Protein AF-0000000084552880 (afdb_homodimer)

Foldseek 3Di:
DDPVVVVVVVVVVVVVVVVLVVLVVVLVVLVVLLVVLVVVLVVDDDPVVNVVSVVVNVVSVVVSVVSVVVCVVVVSQDPCCPVVVVVVVVVVVVVVVVVVD/DDPVVVVVVVVVVVVVVVVLVVLVVVLVVLVVLLVVLVVVLVVDDDPVVNVVSVVVNVVSVVVSVVSVVVCVVVVSQDPCCPVVVVVVVVVVVVVVVVVVD

Sequence (202 aa):
MGLFDMLDTDDRTMNLMDDKDIALSSLTASKADISLLSKAIGEATNPQLRQMLTSQLNSCINDHFKLSDIVISKGWYPAYATPQEQLRNDLTKAEKVIKEEMGLFDMLDTDDRTMNLMDDKDIALSSLTASKADISLLSKAIGEATNPQLRQMLTSQLNSCINDHFKLSDIVISKGWYPAYATPQEQLRNDLTKAEKVIKEE

Solvent-accessible surface area (backbone atoms only — not comparable to full-atom values): 10799 Å² total; per-residue (Å²): 137,49,72,62,54,52,52,54,50,47,54,51,48,50,52,49,48,48,52,43,51,48,52,54,51,49,51,53,51,39,42,52,48,38,46,5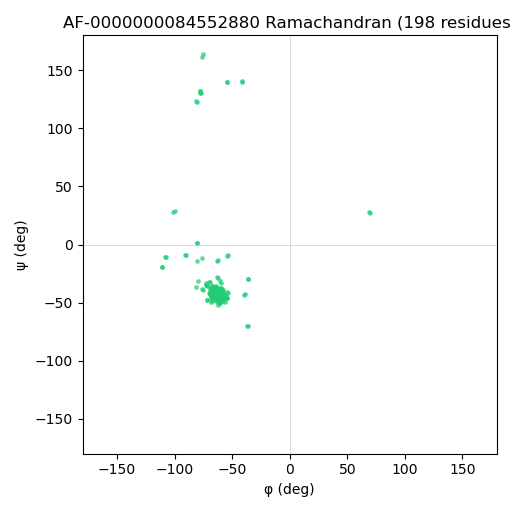1,38,44,54,51,44,68,57,50,85,48,69,68,58,36,49,52,42,49,52,52,35,53,52,44,51,52,50,42,51,54,50,50,50,51,42,58,76,68,58,64,57,59,76,92,40,36,69,68,46,40,44,47,48,39,49,49,42,50,49,42,55,58,63,73,98,139,50,73,61,55,53,52,54,51,45,53,50,49,51,50,48,50,48,50,43,50,50,51,53,50,48,50,53,50,39,43,50,48,37,47,50,39,44,56,51,43,66,56,48,82,49,69,68,58,36,50,52,41,50,50,52,34,53,50,45,51,52,50,42,52,54,50,50,50,51,42,58,76,67,58,64,58,58,77,92,39,36,69,68,46,39,46,47,46,37,51,48,44,50,49,42,58,59,64,73,100

Structure (mmCIF, N/CA/C/O backbone):
data_AF-0000000084552880-model_v1
#
loop_
_entity.id
_entity.type
_entity.pdbx_description
1 polymer 'Coat F domain protein'
#
loop_
_atom_site.group_PDB
_atom_site.id
_atom_site.type_symbol
_atom_site.label_atom_id
_atom_site.label_alt_id
_atom_site.label_comp_id
_atom_site.label_asym_id
_atom_site.label_entity_id
_atom_site.label_seq_id
_atom_site.pdbx_PDB_ins_code
_atom_site.Cartn_x
_atom_site.Cartn_y
_atom_site.Cartn_z
_atom_site.occupancy
_atom_site.B_iso_or_equiv
_atom_site.auth_seq_id
_atom_site.auth_comp_id
_atom_site.auth_asym_id
_atom_site.auth_atom_id
_atom_site.pdbx_PDB_model_num
ATOM 1 N N . MET A 1 1 ? -6.414 47.75 23.844 1 53.88 1 MET A N 1
ATOM 2 C CA . MET A 1 1 ? -6.062 46.469 23.234 1 53.88 1 MET A CA 1
ATOM 3 C C . MET A 1 1 ? -7.105 46.062 22.188 1 53.88 1 MET A C 1
ATOM 5 O O . MET A 1 1 ? -8.188 45.594 22.547 1 53.88 1 MET A O 1
ATOM 9 N N . GLY A 1 2 ? -7.289 46.844 21.125 1 61.25 2 GLY A N 1
ATOM 10 C CA . GLY A 1 2 ? -8.367 47.375 20.312 1 61.25 2 GLY A CA 1
ATOM 11 C C . GLY A 1 2 ? -8.953 46.344 19.359 1 61.25 2 GLY A C 1
ATOM 12 O O . GLY A 1 2 ? -8.453 45.219 19.266 1 61.25 2 GLY A O 1
ATOM 13 N N . LEU A 1 3 ? -10.031 46.625 18.953 1 71.62 3 LEU A N 1
ATOM 14 C CA . LEU A 1 3 ? -10.828 45.969 17.922 1 71.62 3 LEU A CA 1
ATOM 15 C C . LEU A 1 3 ? -9.938 45.438 16.781 1 71.62 3 LEU A C 1
ATOM 17 O O . LEU A 1 3 ? -10.172 44.344 16.266 1 71.62 3 LEU A O 1
ATOM 21 N N . PHE A 1 4 ? -8.883 46.094 16.578 1 71.75 4 PHE A N 1
ATOM 22 C CA . PHE A 1 4 ? -7.965 45.719 15.508 1 71.75 4 PHE A CA 1
ATOM 23 C C . PHE A 1 4 ? -7.172 44.469 15.906 1 71.75 4 PHE A C 1
ATOM 25 O O . PHE A 1 4 ? -6.859 43.625 15.062 1 71.75 4 PHE A O 1
ATOM 32 N N . ASP A 1 5 ? -6.797 44.438 17.203 1 67.81 5 ASP A N 1
ATOM 33 C CA . ASP A 1 5 ? -6.09 43.281 17.719 1 67.81 5 ASP A CA 1
ATOM 34 C C . ASP A 1 5 ? -6.961 42.031 17.625 1 67.81 5 ASP A C 1
ATOM 36 O O . ASP A 1 5 ? -6.477 40.938 17.281 1 67.81 5 ASP A O 1
ATOM 40 N N . MET A 1 6 ? -8.242 42.281 17.891 1 67.44 6 MET A N 1
ATOM 41 C CA . MET A 1 6 ? -9.18 41.156 17.828 1 67.44 6 MET A CA 1
ATOM 42 C C . MET A 1 6 ? -9.359 40.688 16.406 1 67.44 6 MET A C 1
ATOM 44 O O . MET A 1 6 ? -9.445 39.469 16.156 1 67.44 6 MET A O 1
ATOM 48 N N . LEU A 1 7 ? -9.461 41.656 15.414 1 67.94 7 LEU A N 1
ATOM 49 C CA . LEU A 1 7 ? -9.648 41.281 14.016 1 67.94 7 LEU A CA 1
ATOM 50 C C . LEU A 1 7 ? -8.406 40.594 13.461 1 67.94 7 LEU A C 1
ATOM 52 O O . LEU A 1 7 ? -8.523 39.625 12.695 1 67.94 7 LEU A O 1
ATOM 56 N N . ASP A 1 8 ? -7.184 41.062 13.805 1 68.88 8 ASP A N 1
ATOM 57 C CA . ASP A 1 8 ? -5.934 40.469 13.359 1 68.88 8 ASP A CA 1
ATOM 58 C C . ASP A 1 8 ? -5.758 39.062 13.953 1 68.88 8 ASP A C 1
ATOM 60 O O . ASP A 1 8 ? -5.336 38.125 13.266 1 68.88 8 ASP A O 1
ATOM 64 N N . THR A 1 9 ? -6.18 39 15.25 1 69.88 9 THR A N 1
ATOM 65 C CA . THR A 1 9 ? -6.07 37.688 15.914 1 69.88 9 THR A CA 1
ATOM 66 C C . THR A 1 9 ? -7.074 36.688 15.328 1 69.88 9 THR A C 1
ATOM 68 O O . THR A 1 9 ? -6.754 35.531 15.133 1 69.88 9 THR A O 1
ATOM 71 N N . ASP A 1 10 ? -8.211 37.25 14.922 1 69.38 10 ASP A N 1
ATOM 72 C CA . ASP A 1 10 ? -9.25 36.406 14.359 1 69.38 10 ASP A CA 1
ATOM 73 C C . ASP A 1 10 ? -8.867 35.906 12.969 1 69.38 10 ASP A C 1
ATOM 75 O O . ASP A 1 10 ? -9.039 34.719 12.648 1 69.38 10 ASP A O 1
ATOM 79 N N . ASP A 1 11 ? -8.398 36.875 12.148 1 70.62 11 ASP A N 1
ATOM 80 C CA . ASP A 1 11 ? -7.969 36.469 10.812 1 70.62 11 ASP A CA 1
ATOM 81 C C . ASP A 1 11 ? -6.844 35.438 10.875 1 70.62 11 ASP A C 1
ATOM 83 O O . ASP A 1 11 ? -6.832 34.469 10.109 1 70.62 11 ASP A O 1
ATOM 87 N N . ARG A 1 12 ? -5.863 35.656 11.797 1 71.62 12 ARG A N 1
ATOM 88 C CA . ARG A 1 12 ? -4.758 34.719 11.953 1 71.62 12 ARG A CA 1
ATOM 89 C C . ARG A 1 12 ? -5.258 33.344 12.438 1 71.62 12 ARG A C 1
ATOM 91 O O . ARG A 1 12 ? -4.777 32.312 11.984 1 71.62 12 ARG A O 1
ATOM 98 N N . THR A 1 13 ? -6.172 33.438 13.281 1 73.5 13 THR A N 1
ATOM 99 C CA . THR A 1 13 ? -6.719 32.219 13.812 1 73.5 13 THR A CA 1
ATOM 100 C C . THR A 1 13 ? -7.484 31.453 12.734 1 73.5 13 THR A C 1
ATOM 102 O O . THR A 1 13 ? -7.379 30.219 12.633 1 73.5 13 THR A O 1
ATOM 105 N N . MET A 1 14 ? -8.203 32.156 11.898 1 72.94 14 MET A N 1
ATOM 106 C CA . MET A 1 14 ? -8.961 31.531 10.828 1 72.94 14 MET A CA 1
ATOM 107 C C . MET A 1 14 ? -8.031 30.938 9.781 1 72.94 14 MET A C 1
ATOM 109 O O . MET A 1 14 ? -8.281 29.859 9.25 1 72.94 14 MET A O 1
ATOM 113 N N . ASN A 1 15 ? -6.973 31.688 9.461 1 79.12 15 ASN A N 1
ATOM 114 C CA . ASN A 1 15 ? -5.996 31.188 8.5 1 79.12 15 ASN A CA 1
ATOM 115 C C . ASN A 1 15 ? -5.285 29.953 9.016 1 79.12 15 ASN A C 1
ATOM 117 O O . ASN A 1 15 ? -5.059 29 8.266 1 79.12 15 ASN A O 1
ATOM 121 N N . LEU A 1 16 ? -5.012 30.016 10.344 1 80.12 16 LEU A N 1
ATOM 122 C CA . LEU A 1 16 ? -4.352 28.875 10.961 1 80.12 16 LEU A CA 1
ATOM 123 C C . LEU A 1 16 ? -5.27 27.656 10.969 1 80.12 16 LEU A C 1
ATOM 125 O O . LEU A 1 16 ? -4.82 26.531 10.742 1 80.12 16 LEU A O 1
ATOM 129 N N . MET A 1 17 ? -6.543 27.969 11.164 1 81.06 17 MET A N 1
ATOM 130 C CA . MET A 1 17 ? -7.523 26.875 11.172 1 81.06 17 MET A CA 1
ATOM 131 C C . MET A 1 17 ? -7.68 26.281 9.781 1 81.06 17 MET A C 1
ATOM 133 O O . MET A 1 17 ? -7.809 25.062 9.633 1 81.06 17 MET A O 1
ATOM 137 N N . ASP A 1 18 ? -7.605 27.125 8.883 1 89.31 18 ASP A N 1
ATOM 138 C CA . ASP A 1 18 ? -7.695 26.656 7.504 1 89.31 18 ASP A CA 1
ATOM 139 C C . ASP A 1 18 ? -6.469 25.828 7.121 1 89.31 18 ASP A C 1
ATOM 141 O O . ASP A 1 18 ? -6.594 24.781 6.492 1 89.31 18 ASP A O 1
ATOM 145 N N . ASP A 1 19 ? -5.297 26.312 7.5 1 91.81 19 ASP A N 1
ATOM 146 C CA . ASP A 1 19 ? -4.062 25.594 7.211 1 91.81 19 ASP A CA 1
ATOM 147 C C . ASP A 1 19 ? -4.055 24.219 7.879 1 91.81 19 ASP A C 1
ATOM 149 O O . ASP A 1 19 ? -3.645 23.219 7.27 1 91.81 19 ASP A O 1
ATOM 153 N N . LYS A 1 20 ? -4.48 24.25 9.086 1 90.06 20 LYS A N 1
ATOM 154 C CA . LYS A 1 20 ? -4.582 23 9.844 1 90.06 20 LYS A CA 1
ATOM 155 C C . LYS A 1 20 ? -5.543 22.031 9.172 1 90.06 20 LYS A C 1
ATOM 157 O O . LYS A 1 20 ? -5.219 20.859 8.984 1 90.06 20 LYS A O 1
ATOM 162 N N . ASP A 1 21 ? -6.699 22.516 8.844 1 92.19 21 ASP A N 1
ATOM 163 C CA . ASP A 1 21 ? -7.695 21.672 8.203 1 92.19 21 ASP A CA 1
ATOM 164 C C . ASP A 1 21 ? -7.172 21.125 6.875 1 92.19 21 ASP A C 1
ATOM 166 O O . ASP A 1 21 ? -7.391 19.953 6.555 1 92.19 21 ASP A O 1
ATOM 170 N N . ILE A 1 22 ? -6.535 21.906 6.113 1 94.81 22 ILE A N 1
ATOM 171 C CA . ILE A 1 22 ? -5.988 21.5 4.824 1 94.81 22 ILE A CA 1
ATOM 172 C C . ILE A 1 22 ? -4.91 20.438 5.039 1 94.81 22 ILE A C 1
ATOM 174 O O . ILE A 1 22 ? -4.887 19.422 4.336 1 94.81 22 ILE A O 1
ATOM 178 N N . ALA A 1 23 ? -4.035 20.656 5.984 1 94.12 23 ALA A N 1
ATOM 179 C CA . ALA A 1 23 ? -2.963 19.703 6.27 1 94.12 23 ALA A CA 1
ATOM 180 C C . ALA A 1 23 ? -3.531 18.359 6.68 1 94.12 23 ALA A C 1
ATOM 182 O O . ALA A 1 23 ? -3.119 17.312 6.156 1 94.12 23 ALA A O 1
ATOM 183 N N . LEU A 1 24 ? -4.516 18.422 7.555 1 91.56 24 LEU A N 1
ATOM 184 C CA . LEU A 1 24 ? -5.109 17.188 8.047 1 91.56 24 LEU A CA 1
ATOM 185 C C . LEU A 1 24 ? -5.883 16.484 6.938 1 91.56 24 LEU A C 1
ATOM 187 O O . LEU A 1 24 ? -5.852 15.25 6.844 1 91.56 24 LEU A O 1
ATOM 191 N N . SER A 1 25 ? -6.57 17.234 6.125 1 94.44 25 SER A N 1
ATOM 192 C CA . SER A 1 25 ? -7.262 16.641 4.98 1 94.44 25 SER A CA 1
ATOM 193 C C . SER A 1 25 ? -6.273 16.031 3.992 1 94.44 25 SER A C 1
ATOM 195 O O . SER A 1 25 ? -6.535 14.969 3.42 1 94.44 25 SER A O 1
ATOM 197 N N . SER A 1 26 ? -5.176 16.703 3.793 1 95.94 26 SER A N 1
ATOM 198 C CA . SER A 1 26 ? -4.133 16.203 2.904 1 95.94 26 SER A CA 1
ATOM 199 C C . SER A 1 26 ? -3.533 14.898 3.43 1 95.94 26 SER A C 1
ATOM 201 O O . SER A 1 26 ? -3.236 13.992 2.652 1 95.94 26 SER A O 1
ATOM 203 N N . LEU A 1 27 ? -3.373 14.758 4.723 1 93.56 27 LEU A N 1
ATOM 204 C CA . LEU A 1 27 ? -2.895 13.523 5.332 1 93.56 27 LEU A CA 1
ATOM 205 C C . LEU A 1 27 ? -3.857 12.375 5.051 1 93.56 27 LEU A C 1
ATOM 207 O O . LEU A 1 27 ? -3.432 11.273 4.68 1 93.56 27 LEU A O 1
ATOM 211 N N . THR A 1 28 ? -5.125 12.703 5.234 1 93.12 28 THR A N 1
ATOM 212 C CA . THR A 1 28 ? -6.145 11.703 4.961 1 93.12 28 THR A CA 1
ATOM 213 C C . THR A 1 28 ? -6.113 11.281 3.496 1 93.12 28 THR A C 1
ATOM 215 O O . THR A 1 28 ? -6.164 10.086 3.188 1 93.12 28 THR A O 1
ATOM 218 N N . ALA A 1 29 ? -6.035 12.258 2.625 1 95.56 29 ALA A N 1
ATOM 219 C CA . ALA A 1 29 ? -5.969 11.977 1.192 1 95.56 29 ALA A CA 1
ATOM 220 C C . ALA A 1 29 ? -4.734 11.148 0.852 1 95.56 29 ALA A C 1
ATOM 222 O O . ALA A 1 29 ? -4.805 10.211 0.049 1 95.56 29 ALA A O 1
ATOM 223 N N . SER A 1 30 ? -3.568 11.484 1.388 1 96.56 30 SER A N 1
ATOM 224 C CA . SER A 1 30 ? -2.338 10.75 1.104 1 96.56 30 SER A CA 1
ATOM 225 C C . SER A 1 30 ? -2.436 9.305 1.574 1 96.56 30 SER A C 1
ATOM 227 O O . SER A 1 30 ? -1.949 8.391 0.902 1 96.56 30 SER A O 1
ATOM 229 N N . LYS A 1 31 ? -3.035 9.062 2.748 1 93.75 31 LYS A N 1
ATOM 230 C CA . LYS A 1 31 ? -3.27 7.695 3.205 1 93.75 31 LYS A CA 1
ATOM 231 C C . LYS A 1 31 ? -4.125 6.922 2.207 1 93.75 31 LYS A C 1
ATOM 233 O O . LYS A 1 31 ? -3.854 5.754 1.924 1 93.75 31 LYS A O 1
ATOM 238 N N . ALA A 1 32 ? -5.195 7.539 1.765 1 94.06 32 ALA A N 1
ATOM 239 C CA . ALA A 1 32 ? -6.059 6.902 0.772 1 94.06 32 ALA A CA 1
ATOM 240 C C . ALA A 1 32 ? -5.281 6.578 -0.501 1 94.06 32 ALA A C 1
ATOM 242 O O . ALA A 1 32 ? -5.441 5.5 -1.075 1 94.06 32 ALA A O 1
ATOM 243 N N . ASP A 1 33 ? -4.438 7.496 -0.955 1 97.12 33 ASP A N 1
ATOM 244 C CA . ASP A 1 33 ? -3.613 7.281 -2.143 1 97.12 33 ASP A CA 1
ATOM 245 C C . ASP A 1 33 ? -2.664 6.102 -1.95 1 97.12 33 ASP A C 1
ATOM 247 O O . ASP A 1 33 ? -2.502 5.277 -2.852 1 97.12 33 ASP A O 1
ATOM 251 N N . ILE A 1 34 ? -1.954 6.031 -0.827 1 97.06 34 ILE A N 1
ATOM 252 C CA . ILE A 1 34 ? -1.046 4.934 -0.513 1 97.06 34 ILE A CA 1
ATOM 253 C C . ILE A 1 34 ? -1.796 3.605 -0.59 1 97.06 34 ILE A C 1
ATOM 255 O O . ILE A 1 34 ? -1.32 2.652 -1.21 1 97.06 34 ILE A O 1
ATOM 259 N N . SER A 1 35 ? -2.99 3.59 0.021 1 95.25 35 SER A N 1
ATOM 260 C CA . SER A 1 35 ? -3.812 2.385 -0.006 1 95.25 35 SER A CA 1
ATOM 261 C C . SER A 1 35 ? -4.195 2.01 -1.434 1 95.25 35 SER A C 1
ATOM 263 O O . SER A 1 35 ? -4.07 0.849 -1.83 1 95.25 35 SER A O 1
ATOM 265 N N . LEU A 1 36 ? -4.637 2.959 -2.193 1 94.56 36 LEU A N 1
ATOM 266 C CA . LEU A 1 36 ? -5.086 2.719 -3.561 1 94.56 36 LEU A CA 1
ATOM 267 C C . LEU A 1 36 ? -3.932 2.23 -4.43 1 94.56 36 LEU A C 1
ATOM 269 O O . LEU A 1 36 ? -4.082 1.263 -5.18 1 94.56 36 LEU A O 1
ATOM 273 N N . LEU A 1 37 ? -2.801 2.904 -4.391 1 96.69 37 LEU A N 1
ATOM 274 C CA . LEU A 1 37 ? -1.639 2.521 -5.184 1 96.69 37 LEU A CA 1
ATOM 275 C C . LEU A 1 37 ? -1.163 1.12 -4.812 1 96.69 37 LEU A C 1
ATOM 277 O O . LEU A 1 37 ? -0.807 0.328 -5.688 1 96.69 37 LEU A O 1
ATOM 281 N N . SER A 1 38 ? -1.113 0.827 -3.457 1 96.75 38 SER A N 1
ATOM 282 C CA . SER A 1 38 ? -0.697 -0.498 -3.006 1 96.75 38 SER A CA 1
ATOM 283 C C . SER A 1 38 ? -1.604 -1.585 -3.576 1 96.75 38 SER A C 1
ATOM 285 O O . SER A 1 38 ? -1.126 -2.645 -3.988 1 96.75 38 SER A O 1
ATOM 287 N N . LYS A 1 39 ? -2.922 -1.359 -3.652 1 93.62 39 LYS A N 1
ATOM 288 C CA . LYS A 1 39 ? -3.861 -2.318 -4.227 1 93.62 39 LYS A CA 1
ATOM 289 C C . LYS A 1 39 ? -3.621 -2.492 -5.723 1 93.62 39 LYS A C 1
ATOM 291 O O . LYS A 1 39 ? -3.611 -3.615 -6.23 1 93.62 39 LYS A O 1
ATOM 296 N N . ALA A 1 40 ? -3.406 -1.401 -6.457 1 94.25 40 ALA A N 1
ATOM 297 C CA . ALA A 1 40 ? -3.17 -1.431 -7.898 1 94.25 40 ALA A CA 1
ATOM 298 C C . ALA A 1 40 ? -1.901 -2.209 -8.227 1 94.25 40 ALA A C 1
ATOM 300 O O . ALA A 1 40 ? -1.865 -2.963 -9.203 1 94.25 40 ALA A O 1
ATOM 301 N N . ILE A 1 41 ? -0.923 -2.051 -7.426 1 95.88 41 ILE A N 1
ATOM 302 C CA . ILE A 1 41 ? 0.358 -2.715 -7.641 1 95.88 41 ILE A CA 1
ATOM 303 C C . ILE A 1 41 ? 0.167 -4.23 -7.598 1 95.88 41 ILE A C 1
ATOM 305 O O . ILE A 1 41 ? 0.71 -4.953 -8.438 1 95.88 41 ILE A O 1
ATOM 309 N N . GLY A 1 42 ? -0.632 -4.762 -6.629 1 92.31 42 GLY A N 1
ATOM 310 C CA . GLY A 1 42 ? -0.871 -6.191 -6.488 1 92.31 42 GLY A CA 1
ATOM 311 C C . GLY A 1 42 ? -1.576 -6.797 -7.688 1 92.31 42 GLY A C 1
ATOM 312 O O . GLY A 1 42 ? -1.533 -8.016 -7.887 1 92.31 42 GLY A O 1
ATOM 313 N N . GLU A 1 43 ? -2.127 -5.934 -8.539 1 89.88 43 GLU A N 1
ATOM 314 C CA . GLU A 1 43 ? -2.896 -6.41 -9.688 1 89.88 43 GLU A CA 1
ATOM 315 C C . GLU A 1 43 ? -2.129 -6.203 -10.984 1 89.88 43 GLU A C 1
ATOM 317 O O . GLU A 1 43 ? -2.529 -6.711 -12.039 1 89.88 43 GLU A O 1
ATOM 322 N N . ALA A 1 44 ? -1.081 -5.5 -10.984 1 91.12 44 ALA A N 1
ATOM 323 C CA . ALA A 1 44 ? -0.339 -5.156 -12.195 1 91.12 44 ALA A CA 1
ATOM 324 C C . ALA A 1 44 ? 0.517 -6.328 -12.664 1 91.12 44 ALA A C 1
ATOM 326 O O . ALA A 1 44 ? 1.243 -6.934 -11.875 1 91.12 44 ALA A O 1
ATOM 327 N N . THR A 1 45 ? 0.43 -6.633 -13.969 1 87 45 THR A N 1
ATOM 328 C CA . THR A 1 45 ? 1.216 -7.723 -14.531 1 87 45 THR A CA 1
ATOM 329 C C . THR A 1 45 ? 2.295 -7.188 -15.469 1 87 45 THR A C 1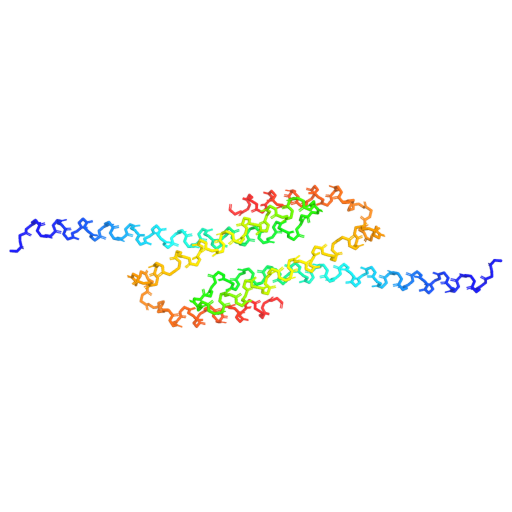
ATOM 331 O O . THR A 1 45 ? 3.268 -7.883 -15.766 1 87 45 THR A O 1
ATOM 334 N N . ASN A 1 46 ? 2.162 -6.02 -15.93 1 90.81 46 ASN A N 1
ATOM 335 C CA . ASN A 1 46 ? 3.129 -5.363 -16.797 1 90.81 46 ASN A CA 1
ATOM 336 C C . ASN A 1 46 ? 4.285 -4.762 -16.016 1 90.81 46 ASN A C 1
ATOM 338 O O . ASN A 1 46 ? 4.066 -3.969 -15.086 1 90.81 46 ASN A O 1
ATOM 342 N N . PRO A 1 47 ? 5.57 -5.168 -16.344 1 92.88 47 PRO A N 1
ATOM 343 C CA . PRO A 1 47 ? 6.719 -4.711 -15.555 1 92.88 47 PRO A CA 1
ATOM 344 C C . PRO A 1 47 ? 6.871 -3.193 -15.562 1 92.88 47 PRO A C 1
ATOM 346 O O . PRO A 1 47 ? 7.258 -2.605 -14.547 1 92.88 47 PRO A O 1
ATOM 349 N N . GLN A 1 48 ? 6.598 -2.586 -16.656 1 94.94 48 GLN A N 1
ATOM 350 C CA . GLN A 1 48 ? 6.703 -1.132 -16.719 1 94.94 48 GLN A CA 1
ATOM 351 C C . GLN A 1 48 ? 5.652 -0.465 -15.836 1 94.94 48 GLN A C 1
ATOM 353 O O . GLN A 1 48 ? 5.945 0.511 -15.141 1 94.94 48 GLN A O 1
ATOM 358 N N . LEU A 1 49 ? 4.422 -0.963 -15.898 1 94.25 49 LEU A N 1
ATOM 359 C CA . LEU A 1 49 ? 3.35 -0.466 -15.039 1 94.25 49 LEU A CA 1
ATOM 360 C C . LEU A 1 49 ? 3.67 -0.703 -13.57 1 94.25 49 LEU A C 1
ATOM 362 O O . LEU A 1 49 ? 3.484 0.189 -12.742 1 94.25 49 LEU A O 1
ATOM 366 N N . ARG A 1 50 ? 4.164 -1.918 -13.234 1 95.69 50 ARG A N 1
ATOM 367 C CA . ARG A 1 50 ? 4.586 -2.246 -11.875 1 95.69 50 ARG A CA 1
ATOM 368 C C . ARG A 1 50 ? 5.605 -1.236 -11.359 1 95.69 50 ARG A C 1
ATOM 370 O O . ARG A 1 50 ? 5.477 -0.735 -10.242 1 95.69 50 ARG A O 1
ATOM 377 N N . GLN A 1 51 ? 6.543 -0.933 -12.164 1 97.06 51 GLN A N 1
ATOM 378 C CA . GLN A 1 51 ? 7.598 -0.001 -11.781 1 97.06 51 GLN A CA 1
ATOM 379 C C . GLN A 1 51 ? 7.039 1.406 -11.586 1 97.06 51 GLN A C 1
ATOM 381 O O . GLN A 1 51 ? 7.402 2.096 -10.625 1 97.06 51 GLN A O 1
ATOM 386 N N . MET A 1 52 ? 6.223 1.831 -12.508 1 97.62 52 MET A N 1
ATOM 387 C CA . MET A 1 52 ? 5.629 3.164 -12.422 1 97.62 52 MET A CA 1
ATOM 388 C C . MET A 1 52 ? 4.793 3.305 -11.156 1 97.62 52 MET A C 1
ATOM 390 O O . MET A 1 52 ? 4.918 4.289 -10.43 1 97.62 52 MET A O 1
ATOM 394 N N . LEU A 1 53 ? 3.891 2.303 -10.914 1 97.25 53 LEU A N 1
ATOM 395 C CA . LEU A 1 53 ? 3.033 2.334 -9.734 1 97.25 53 LEU A CA 1
ATOM 396 C C . LEU A 1 53 ? 3.863 2.285 -8.461 1 97.25 53 LEU A C 1
ATOM 398 O O . LEU A 1 53 ? 3.566 2.992 -7.492 1 97.25 53 LEU A O 1
ATOM 402 N N . THR A 1 54 ? 4.914 1.455 -8.398 1 98.31 54 THR A N 1
ATOM 403 C CA . THR A 1 54 ? 5.789 1.362 -7.23 1 98.31 54 THR A CA 1
ATOM 404 C C . THR A 1 54 ? 6.496 2.689 -6.977 1 98.31 54 THR A C 1
ATOM 406 O O . THR A 1 54 ? 6.586 3.143 -5.832 1 98.31 54 THR A O 1
ATOM 409 N N . SER A 1 55 ? 6.973 3.318 -8.008 1 98.56 55 SER A N 1
ATOM 410 C CA . SER A 1 55 ? 7.617 4.621 -7.875 1 98.56 55 SER A CA 1
ATOM 411 C C . SER A 1 55 ? 6.648 5.664 -7.336 1 98.56 55 SER A C 1
ATOM 413 O O . SER A 1 55 ? 7.004 6.461 -6.465 1 98.56 55 SER A O 1
ATOM 415 N N . GLN A 1 56 ? 5.441 5.723 -7.926 1 98.38 56 GLN A N 1
ATOM 416 C CA . GLN A 1 56 ? 4.422 6.656 -7.457 1 98.38 56 GLN A CA 1
ATOM 417 C C . GLN A 1 56 ? 4.07 6.395 -5.996 1 98.38 56 GLN A C 1
ATOM 419 O O . GLN A 1 56 ? 3.896 7.336 -5.219 1 98.38 56 GLN A O 1
ATOM 424 N N . LEU A 1 57 ? 3.934 5.109 -5.602 1 98.5 57 LEU A N 1
ATOM 425 C CA . LEU A 1 57 ? 3.662 4.746 -4.215 1 98.5 57 LEU A CA 1
ATOM 426 C C . LEU A 1 57 ? 4.746 5.293 -3.287 1 98.5 57 LEU A C 1
ATOM 428 O O . LEU A 1 57 ? 4.441 5.934 -2.279 1 98.5 57 LEU A O 1
ATOM 432 N N . ASN A 1 58 ? 5.992 5.062 -3.65 1 98.62 58 ASN A N 1
ATOM 433 C CA . ASN A 1 58 ? 7.094 5.512 -2.805 1 98.62 58 ASN A CA 1
ATOM 434 C C . ASN A 1 58 ? 7.141 7.031 -2.709 1 98.62 58 ASN A C 1
ATOM 436 O O . ASN A 1 58 ? 7.457 7.582 -1.652 1 98.62 58 ASN A O 1
ATOM 440 N N . SER A 1 59 ? 6.82 7.734 -3.771 1 98.69 59 SER A N 1
ATOM 441 C CA . SER A 1 59 ? 6.723 9.188 -3.73 1 98.69 59 SER A CA 1
ATOM 442 C C . SER A 1 59 ? 5.617 9.641 -2.781 1 98.69 59 SER A C 1
ATOM 444 O O . SER A 1 59 ? 5.805 10.578 -2.004 1 98.69 59 SER A O 1
ATOM 446 N N . CYS A 1 60 ? 4.457 8.969 -2.887 1 98.5 60 CYS A N 1
ATOM 447 C CA . CYS A 1 60 ? 3.332 9.289 -2.014 1 98.5 60 CYS A CA 1
ATOM 448 C C . CYS A 1 60 ? 3.689 9.047 -0.552 1 98.5 60 CYS A C 1
ATOM 450 O O . CYS A 1 60 ? 3.352 9.852 0.318 1 98.5 60 CYS A O 1
ATOM 452 N N . ILE A 1 61 ? 4.391 7.977 -0.278 1 98.31 61 ILE A N 1
ATOM 453 C CA . ILE A 1 61 ? 4.816 7.652 1.08 1 98.31 61 ILE A CA 1
ATOM 454 C C . ILE A 1 61 ? 5.746 8.742 1.601 1 98.31 61 ILE A C 1
ATOM 456 O O . ILE A 1 61 ? 5.574 9.234 2.719 1 98.31 61 ILE A O 1
ATOM 460 N N . ASN A 1 62 ? 6.656 9.141 0.811 1 98.06 62 ASN A N 1
ATOM 461 C CA . ASN A 1 62 ? 7.586 10.195 1.203 1 98.06 62 ASN A CA 1
ATOM 462 C C . ASN A 1 62 ? 6.863 11.508 1.483 1 98.06 62 ASN A C 1
ATOM 464 O O . ASN A 1 62 ? 7.148 12.18 2.477 1 98.06 62 ASN A O 1
ATOM 468 N N . ASP A 1 63 ? 5.938 11.867 0.614 1 98.19 63 ASP A N 1
ATOM 469 C CA . ASP A 1 63 ? 5.152 13.086 0.805 1 98.19 63 ASP A CA 1
ATOM 470 C C . ASP A 1 63 ? 4.309 13 2.074 1 98.19 63 ASP A C 1
ATOM 472 O O . ASP A 1 63 ? 4.168 13.992 2.797 1 98.19 63 ASP A O 1
ATOM 476 N N . HIS A 1 64 ? 3.715 11.852 2.299 1 97.25 64 HIS A N 1
ATOM 477 C CA . HIS A 1 64 ? 2.947 11.633 3.518 1 97.25 64 HIS A CA 1
ATOM 478 C C . HIS A 1 64 ? 3.809 11.852 4.758 1 97.25 64 HIS A C 1
ATOM 480 O O . HIS A 1 64 ? 3.379 12.508 5.711 1 97.25 64 HIS A O 1
ATOM 486 N N . PHE A 1 65 ? 5.059 11.352 4.746 1 96.69 65 PHE A N 1
ATOM 487 C CA . PHE A 1 65 ? 5.965 11.508 5.875 1 96.69 65 PHE A CA 1
ATOM 488 C C . PHE A 1 65 ? 6.293 12.977 6.102 1 96.69 65 PHE A C 1
ATOM 490 O O . PHE A 1 65 ? 6.254 13.461 7.234 1 96.69 65 PHE A O 1
ATOM 497 N N . LYS A 1 66 ? 6.59 13.656 5.047 1 97.5 66 LYS A N 1
ATOM 498 C CA . LYS A 1 66 ? 6.887 15.078 5.16 1 97.5 66 LYS A CA 1
ATOM 499 C C . LYS A 1 66 ? 5.707 15.844 5.754 1 97.5 66 LYS A C 1
ATOM 501 O O . LYS A 1 66 ? 5.883 16.672 6.652 1 97.5 66 LYS A O 1
ATOM 506 N N . LEU A 1 67 ? 4.555 15.57 5.211 1 95.94 67 LEU A N 1
ATOM 507 C CA . LEU A 1 67 ? 3.336 16.219 5.688 1 95.94 67 LEU A CA 1
ATOM 508 C C . LEU A 1 67 ? 3.078 15.883 7.152 1 95.94 67 LEU A C 1
ATOM 510 O O . LEU A 1 67 ? 2.721 16.766 7.941 1 95.94 67 LEU A O 1
ATOM 514 N N . SER A 1 68 ? 3.248 14.656 7.523 1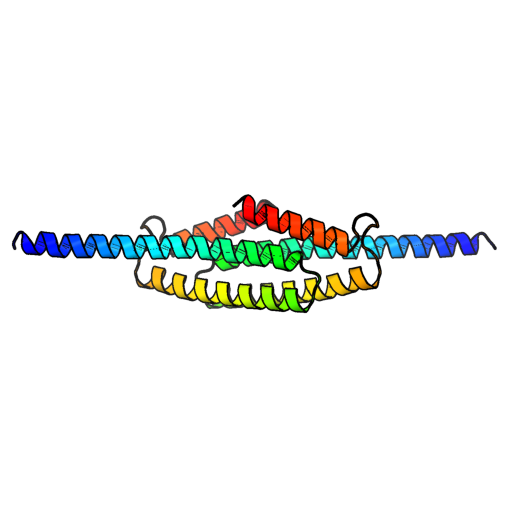 93.81 68 SER A N 1
ATOM 515 C CA . SER A 1 68 ? 3.076 14.211 8.906 1 93.81 68 SER A CA 1
ATOM 516 C C . SER A 1 68 ? 4.031 14.945 9.844 1 93.81 68 SER A C 1
ATOM 518 O O . SER A 1 68 ? 3.635 15.375 10.93 1 93.81 68 SER A O 1
ATOM 520 N N . ASP A 1 69 ? 5.223 15.125 9.406 1 94.25 69 ASP A N 1
ATOM 521 C CA . ASP A 1 69 ? 6.207 15.844 10.211 1 94.25 69 ASP A CA 1
ATOM 522 C C . ASP A 1 69 ? 5.789 17.297 10.43 1 94.25 69 ASP A C 1
ATOM 524 O O . ASP A 1 69 ? 5.945 17.828 11.523 1 94.25 69 ASP A O 1
ATOM 528 N N . ILE A 1 70 ? 5.273 17.891 9.406 1 94.12 70 ILE A N 1
ATOM 529 C CA . ILE A 1 70 ? 4.805 19.266 9.492 1 94.12 70 ILE A CA 1
ATOM 530 C C . ILE A 1 70 ? 3.66 19.359 10.5 1 94.12 70 ILE A C 1
ATOM 532 O O . ILE A 1 70 ? 3.666 20.234 11.375 1 94.12 70 ILE A O 1
ATOM 536 N N . VAL A 1 71 ? 2.631 18.469 10.367 1 92.69 71 VAL A N 1
ATOM 537 C CA . VAL A 1 71 ? 1.456 18.469 11.234 1 92.69 71 VAL A CA 1
ATOM 538 C C . VAL A 1 71 ? 1.88 18.25 12.68 1 92.69 71 VAL A C 1
ATOM 540 O O . VAL A 1 71 ? 1.377 18.906 13.594 1 92.69 71 VAL A O 1
ATOM 543 N N . ILE A 1 72 ? 2.834 17.375 12.945 1 89.38 72 ILE A N 1
ATOM 544 C CA . ILE A 1 72 ? 3.342 17.078 14.281 1 89.38 72 ILE A CA 1
ATOM 545 C C . ILE A 1 72 ? 4.094 18.297 14.82 1 89.38 72 ILE A C 1
ATOM 547 O O . ILE A 1 72 ? 3.852 18.734 15.953 1 89.38 72 ILE A O 1
ATOM 551 N N . SER A 1 73 ? 4.984 18.859 14.062 1 91.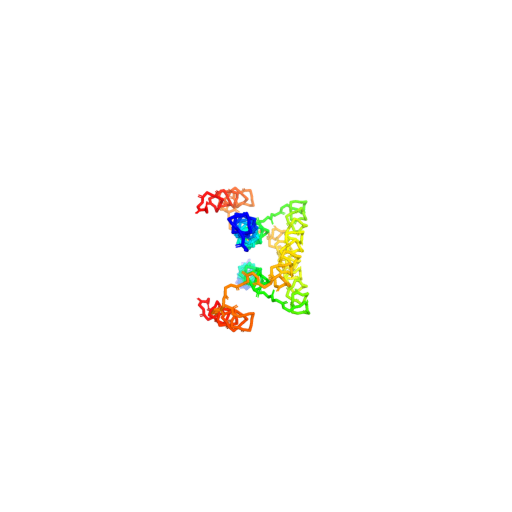62 73 SER A N 1
ATOM 552 C CA . SER A 1 73 ? 5.832 19.969 14.484 1 91.62 73 SER A CA 1
ATOM 553 C C . SER A 1 73 ? 4.996 21.203 14.828 1 91.62 73 SER A C 1
ATOM 555 O O . SER A 1 73 ? 5.348 21.969 15.727 1 91.62 73 SER A O 1
ATOM 557 N N . LYS A 1 74 ? 3.828 21.359 14.195 1 92.06 74 LYS A N 1
ATOM 558 C CA . LYS A 1 74 ? 2.953 22.5 14.391 1 92.06 74 LYS A CA 1
ATOM 559 C C . LYS A 1 74 ? 1.947 22.25 15.508 1 92.06 74 LYS A C 1
ATOM 561 O O . LYS A 1 74 ? 1.188 23.141 15.891 1 92.06 74 LYS A O 1
ATOM 566 N N . GLY A 1 75 ? 1.898 21.047 15.969 1 87.56 75 GLY A N 1
ATOM 567 C CA . GLY A 1 75 ? 0.957 20.688 17.016 1 87.56 75 GLY A CA 1
ATOM 568 C C . GLY A 1 75 ? -0.487 20.703 16.547 1 87.56 75 GLY A C 1
ATOM 569 O O . GLY A 1 75 ? -1.386 21.062 17.312 1 87.56 75 GLY A O 1
ATOM 570 N N . TRP A 1 76 ? -0.797 20.469 15.312 1 87.25 76 TRP A N 1
ATOM 571 C CA . TRP A 1 76 ? -2.121 20.562 14.703 1 87.25 76 TRP A CA 1
ATOM 572 C C . TRP A 1 76 ? -2.943 19.312 14.992 1 87.25 76 TRP A C 1
ATOM 574 O O . TRP A 1 76 ? -4.078 19.188 14.531 1 87.25 76 TRP A O 1
ATOM 584 N N . TYR A 1 77 ? -2.377 18.344 15.758 1 78.06 77 TYR A N 1
ATOM 585 C CA . TYR A 1 77 ? -3.17 17.156 16.094 1 78.06 77 TYR A CA 1
ATOM 586 C C . TYR A 1 77 ? -4.16 17.469 17.219 1 78.06 77 TYR A C 1
ATOM 588 O O . TYR A 1 77 ? -3.844 18.219 18.141 1 78.06 77 TYR A O 1
ATOM 596 N N . PRO A 1 78 ? -5.41 17.156 17.125 1 62.72 78 PRO A N 1
ATOM 597 C CA . PRO A 1 78 ? -6.344 17.422 18.219 1 62.72 78 PRO A CA 1
ATOM 598 C C . PRO A 1 78 ? -5.887 16.828 19.547 1 62.72 78 PRO A C 1
ATOM 600 O O . PRO A 1 78 ? -5.156 15.836 19.562 1 62.72 78 PRO A O 1
ATOM 603 N N . ALA A 1 79 ? -6.027 17.5 20.719 1 56.78 79 ALA A N 1
ATOM 604 C CA . ALA A 1 79 ? -5.652 17.203 22.094 1 56.78 79 ALA A CA 1
ATOM 605 C C . ALA A 1 79 ? -5.824 15.719 22.406 1 56.78 79 ALA A C 1
ATOM 607 O O . ALA A 1 79 ? -4.973 15.109 23.062 1 56.78 79 ALA A O 1
ATOM 608 N N . TYR A 1 80 ? -7.016 15.195 22.5 1 50.59 80 TYR A N 1
ATOM 609 C CA . TYR A 1 80 ? -7.25 13.797 22.828 1 50.59 80 TYR A CA 1
ATOM 610 C C . TYR A 1 80 ? -6.5 12.875 21.875 1 50.59 80 TYR A C 1
ATOM 612 O O . TYR A 1 80 ? -6.449 11.664 22.078 1 50.59 80 TYR A O 1
ATOM 620 N N . ALA A 1 81 ? -5.961 13.383 20.859 1 51.41 81 ALA A N 1
ATOM 621 C CA . ALA A 1 81 ? -5.211 12.672 19.844 1 51.41 81 ALA A CA 1
ATOM 622 C C . ALA A 1 81 ? -3.705 12.812 20.062 1 51.41 81 ALA A C 1
ATOM 624 O O . ALA A 1 81 ? -2.949 13.008 19.109 1 51.41 81 ALA A O 1
ATOM 625 N N . THR A 1 82 ? -3.26 12.977 21.219 1 47.38 82 THR A N 1
ATOM 626 C CA . THR A 1 82 ? -1.816 13.141 21.359 1 47.38 82 THR A CA 1
ATOM 627 C C . THR A 1 82 ? -1.077 12.164 20.438 1 47.38 82 THR A C 1
ATOM 629 O O . THR A 1 82 ? -1.617 11.117 20.078 1 47.38 82 THR A O 1
ATOM 632 N N . PRO A 1 83 ? 0.006 12.672 19.828 1 49.06 83 PRO A N 1
ATOM 633 C CA . PRO A 1 83 ? 0.809 11.719 19.047 1 49.06 83 PRO A CA 1
ATOM 634 C C . PRO A 1 83 ? 0.92 10.352 19.734 1 49.06 83 PRO A C 1
ATOM 636 O O . PRO A 1 83 ? 0.861 9.32 19.062 1 49.06 83 PRO A O 1
ATOM 639 N N . GLN A 1 84 ? 1.133 10.445 20.984 1 50.03 84 GLN A N 1
ATOM 640 C CA . GLN A 1 84 ? 1.226 9.219 21.766 1 50.03 84 GLN A CA 1
ATOM 641 C C . GLN A 1 84 ? -0.0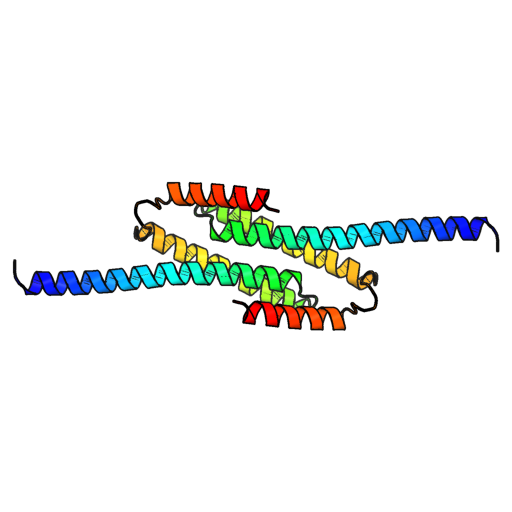84 8.438 21.719 1 50.03 84 GLN A C 1
ATOM 643 O O . GLN A 1 84 ? -0.078 7.215 21.578 1 50.03 84 GLN A O 1
ATOM 648 N N . GLU A 1 85 ? -1.184 9.102 21.891 1 52.47 85 GLU A N 1
ATOM 649 C CA . GLU A 1 85 ? -2.471 8.414 21.875 1 52.47 85 GLU A CA 1
ATOM 650 C C . GLU A 1 85 ? -2.852 7.996 20.453 1 52.47 85 GLU A C 1
ATOM 652 O O . GLU A 1 85 ? -3.436 6.93 20.25 1 52.47 85 GLU A O 1
ATOM 657 N N . GLN A 1 86 ? -2.549 8.711 19.5 1 50.75 86 GLN A N 1
ATOM 658 C CA . GLN A 1 86 ? -2.693 8.312 18.109 1 50.75 86 GLN A CA 1
ATOM 659 C C . GLN A 1 86 ? -1.819 7.105 17.781 1 50.75 86 GLN A C 1
ATOM 661 O O . GLN A 1 86 ? -2.248 6.195 17.078 1 50.75 86 GLN A O 1
ATOM 666 N N . LEU A 1 87 ? -0.642 7.254 18.234 1 51.28 87 LEU A N 1
ATOM 667 C CA . LEU A 1 87 ? 0.215 6.082 18.109 1 51.28 87 LEU A CA 1
ATOM 668 C C . LEU A 1 87 ? -0.421 4.871 18.781 1 51.28 87 LEU A C 1
ATOM 670 O O . LEU A 1 87 ? -0.399 3.766 18.234 1 51.28 87 LEU A O 1
ATOM 674 N N . ARG A 1 88 ? -0.95 5.105 19.938 1 52.22 88 ARG A N 1
ATOM 675 C CA . ARG A 1 88 ? -1.641 4.043 20.656 1 52.22 88 ARG A CA 1
ATOM 676 C C . ARG A 1 88 ? -2.887 3.588 19.906 1 52.22 88 ARG A C 1
ATOM 678 O O . ARG A 1 88 ? -3.145 2.389 19.781 1 52.22 88 ARG A O 1
ATOM 685 N N . ASN A 1 89 ? -3.605 4.465 19.438 1 52.84 89 ASN A N 1
ATOM 686 C CA . ASN A 1 89 ? -4.789 4.129 18.656 1 52.84 89 ASN A CA 1
ATOM 687 C C . ASN A 1 89 ? -4.414 3.434 17.344 1 52.84 89 ASN A C 1
ATOM 689 O O . ASN A 1 89 ? -5.102 2.508 16.906 1 52.84 89 ASN A O 1
ATOM 693 N N . ASP A 1 90 ? -3.475 3.906 16.734 1 50.75 90 ASP A N 1
ATOM 694 C CA . ASP A 1 90 ? -2.986 3.27 15.508 1 50.75 90 ASP A CA 1
ATOM 695 C C . ASP A 1 90 ? -2.443 1.872 15.797 1 50.75 90 ASP A C 1
ATOM 697 O O . ASP A 1 90 ? -2.666 0.941 15.023 1 50.75 90 ASP A O 1
ATOM 701 N N . LEU A 1 91 ? -1.655 1.837 16.828 1 51.47 91 LEU A N 1
ATOM 702 C CA . LEU A 1 91 ? -1.207 0.518 17.266 1 51.47 91 LEU A CA 1
ATOM 703 C C . LEU A 1 91 ? -2.395 -0.374 17.609 1 51.47 91 LEU A C 1
ATOM 705 O O . LEU A 1 91 ? -2.4 -1.562 17.281 1 51.47 91 LEU A O 1
ATOM 709 N N . THR A 1 92 ? -3.305 0.229 18.188 1 53.34 92 THR A N 1
ATOM 710 C CA . THR A 1 92 ? -4.523 -0.513 18.5 1 53.34 92 THR A CA 1
ATOM 711 C C . THR A 1 92 ? -5.285 -0.849 17.219 1 53.34 92 THR A C 1
ATOM 713 O O . THR A 1 92 ? -5.859 -1.935 17.094 1 53.34 92 THR A O 1
ATOM 716 N N . LYS A 1 93 ? -5.34 0.046 16.391 1 50.31 93 LYS A N 1
ATOM 717 C CA . LYS A 1 93 ? -5.98 -0.246 15.109 1 50.31 93 LYS A CA 1
ATOM 718 C C . LYS A 1 93 ? -5.152 -1.234 14.297 1 50.31 93 LYS A C 1
ATOM 720 O O . LYS A 1 93 ? -5.699 -2.131 13.648 1 50.31 93 LYS A O 1
ATOM 725 N N . ALA A 1 94 ? -3.895 -0.954 14.258 1 47.59 94 ALA A N 1
ATOM 726 C CA . ALA A 1 94 ? -3.014 -1.919 13.602 1 47.59 94 ALA A CA 1
ATOM 727 C C . ALA A 1 94 ? -3.182 -3.311 14.211 1 47.59 94 ALA A C 1
ATOM 729 O O . ALA A 1 94 ? -3.199 -4.309 13.484 1 47.59 94 ALA A O 1
ATOM 730 N N . GLU A 1 95 ? -3.297 -3.281 15.477 1 52.28 95 GLU A N 1
ATOM 731 C CA . GLU A 1 95 ? -3.598 -4.543 16.141 1 52.28 95 GLU A CA 1
ATOM 732 C C . GLU A 1 95 ? -4.949 -5.094 15.703 1 52.28 95 GLU A C 1
ATOM 734 O O . GLU A 1 95 ? -5.102 -6.301 15.516 1 52.28 95 GLU A O 1
ATOM 739 N N . LYS A 1 96 ? -5.809 -4.203 15.57 1 50.91 96 LYS A N 1
ATOM 740 C CA . LYS A 1 96 ? -7.117 -4.672 15.133 1 50.91 96 LYS A CA 1
ATOM 741 C C . LYS A 1 96 ? -7.074 -5.129 13.672 1 50.91 96 LYS A C 1
ATOM 743 O O . LYS A 1 96 ? -7.727 -6.109 13.305 1 50.91 96 LYS A O 1
ATOM 748 N N . VAL A 1 97 ? -6.402 -4.371 12.922 1 49.41 97 VAL A N 1
ATOM 749 C CA . VAL A 1 97 ? -6.289 -4.742 11.516 1 49.41 97 VAL A CA 1
ATOM 750 C C . VAL A 1 97 ? -5.605 -6.102 11.391 1 49.41 97 VAL A C 1
ATOM 752 O O . VAL A 1 97 ? -6 -6.93 10.57 1 49.41 97 VAL A O 1
ATOM 755 N N . ILE A 1 98 ? -4.746 -6.406 12.266 1 49.72 98 ILE A N 1
ATOM 756 C CA . ILE A 1 98 ? -4.098 -7.715 12.273 1 49.72 98 ILE A CA 1
ATOM 757 C C . ILE A 1 98 ? -5.082 -8.781 12.742 1 49.72 98 ILE A C 1
ATOM 759 O O . ILE A 1 98 ? -5.125 -9.883 12.195 1 49.72 98 ILE A O 1
ATOM 763 N N . LYS A 1 99 ? -5.91 -8.352 13.602 1 51.91 99 LYS A N 1
ATOM 764 C CA . LYS A 1 99 ? -6.824 -9.352 14.148 1 51.91 99 LYS A CA 1
ATOM 765 C C . LYS A 1 99 ? -8 -9.602 13.211 1 51.91 99 LYS A C 1
ATOM 767 O O . LYS A 1 99 ? -8.688 -10.617 13.32 1 51.91 99 LYS A O 1
ATOM 772 N N . GLU A 1 100 ? -8.445 -8.594 12.586 1 45.72 100 GLU A N 1
ATOM 773 C CA . GLU A 1 100 ? -9.641 -8.766 11.773 1 45.72 100 GLU A CA 1
ATOM 774 C C . GLU A 1 100 ? -9.328 -9.484 10.461 1 45.72 100 GLU A C 1
ATOM 776 O O . GLU A 1 100 ? -10.234 -9.93 9.758 1 45.72 100 GLU A O 1
ATOM 781 N N . GLU A 1 101 ? -8.117 -9.648 10.102 1 39.47 101 GLU A N 1
ATOM 782 C CA . GLU A 1 101 ? -7.844 -10.453 8.914 1 39.47 101 GLU A CA 1
ATOM 783 C C . GLU A 1 101 ? -7.609 -11.914 9.281 1 39.47 101 GLU A C 1
ATOM 785 O O . GLU A 1 101 ? -7.109 -12.219 10.367 1 39.47 101 GLU A O 1
ATOM 790 N N . MET B 1 1 ? 1.014 -49.344 -22.203 1 54.47 1 MET B N 1
ATOM 791 C CA . MET B 1 1 ? 1.162 -48 -21.719 1 54.47 1 MET B CA 1
ATOM 792 C C . MET B 1 1 ? 0.615 -47.844 -20.297 1 54.47 1 MET B C 1
ATOM 794 O O . MET B 1 1 ? -0.598 -47.781 -20.094 1 54.47 1 MET B O 1
ATOM 798 N N . GLY B 1 2 ? 1.188 -48.562 -19.344 1 61.66 2 GLY B N 1
ATOM 799 C CA . GLY B 1 2 ? 0.843 -49.344 -18.188 1 61.66 2 GLY B CA 1
ATOM 800 C C . GLY B 1 2 ? 0.449 -48.531 -16.984 1 61.66 2 GLY B C 1
ATOM 801 O O . GLY B 1 2 ? 0.521 -47.281 -17.031 1 61.66 2 GLY B O 1
ATOM 802 N N . LEU B 1 3 ? -0.125 -49.125 -16.125 1 71.62 3 LEU B N 1
ATOM 803 C CA . LEU B 1 3 ? -0.518 -48.719 -14.789 1 71.62 3 LEU B CA 1
ATOM 804 C C . LEU B 1 3 ? 0.539 -47.812 -14.164 1 71.62 3 LEU B C 1
ATOM 806 O O . LEU B 1 3 ? 0.205 -46.812 -13.5 1 71.62 3 LEU B O 1
ATOM 810 N N . PHE B 1 4 ? 1.742 -48 -14.531 1 72.31 4 PHE B N 1
ATOM 811 C CA . PHE B 1 4 ? 2.836 -47.219 -13.984 1 72.31 4 PHE B CA 1
ATOM 812 C C . PHE B 1 4 ? 2.852 -45.812 -14.594 1 72.31 4 PHE B C 1
ATOM 814 O O . PHE B 1 4 ? 3.191 -44.844 -13.914 1 72.31 4 PHE B O 1
ATOM 821 N N . ASP B 1 5 ? 2.537 -45.781 -15.89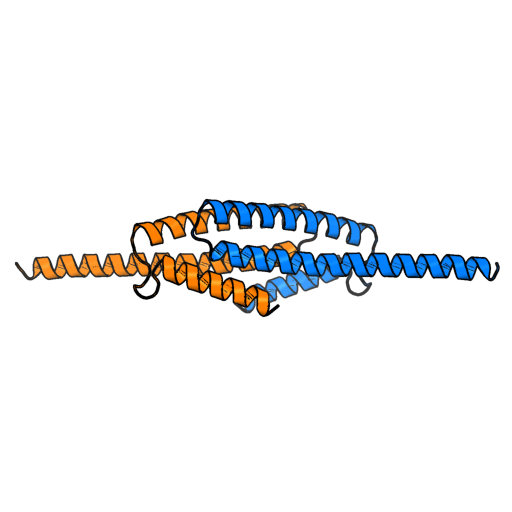8 1 68.69 5 ASP B N 1
ATOM 822 C CA . ASP B 1 5 ? 2.457 -44.469 -16.562 1 68.69 5 ASP B CA 1
ATOM 823 C C . ASP B 1 5 ? 1.348 -43.625 -15.953 1 68.69 5 ASP B C 1
ATOM 825 O O . ASP B 1 5 ? 1.517 -42.406 -15.781 1 68.69 5 ASP B O 1
ATOM 829 N N . MET B 1 6 ? 0.292 -44.344 -15.625 1 68 6 MET B N 1
ATOM 830 C CA . MET B 1 6 ? -0.835 -43.625 -15.039 1 68 6 MET B CA 1
ATOM 831 C C . MET B 1 6 ? -0.48 -43.094 -13.648 1 68 6 MET B C 1
ATOM 833 O O . MET B 1 6 ? -0.868 -42 -13.281 1 68 6 MET B O 1
ATOM 837 N N . LEU B 1 7 ? 0.245 -43.969 -12.82 1 68.25 7 LEU B N 1
ATOM 838 C CA . LEU B 1 7 ? 0.623 -43.562 -11.469 1 68.25 7 LEU B CA 1
ATOM 839 C C . LEU B 1 7 ? 1.639 -42.438 -11.508 1 68.25 7 LEU B C 1
ATOM 841 O O . LEU B 1 7 ? 1.563 -41.5 -10.695 1 68.25 7 LEU B O 1
ATOM 845 N N . ASP B 1 8 ? 2.637 -42.438 -12.422 1 69.56 8 ASP B N 1
ATOM 846 C CA . ASP B 1 8 ? 3.639 -41.375 -12.562 1 69.56 8 ASP B CA 1
ATOM 847 C C . ASP B 1 8 ? 3.004 -40.094 -13.023 1 69.56 8 ASP B C 1
ATOM 849 O O . ASP B 1 8 ? 3.342 -39 -12.523 1 69.56 8 ASP B O 1
ATOM 853 N N . THR B 1 9 ? 2.039 -40.281 -13.969 1 70.56 9 THR B N 1
ATOM 854 C CA . THR B 1 9 ? 1.356 -39.094 -14.469 1 70.56 9 THR B CA 1
ATOM 855 C C . THR B 1 9 ? 0.462 -38.5 -13.398 1 70.56 9 THR B C 1
ATOM 857 O O . THR B 1 9 ? 0.391 -37.25 -13.258 1 70.56 9 THR B O 1
ATOM 860 N N . ASP B 1 10 ? -0.082 -39.344 -12.555 1 70.25 10 ASP B N 1
ATOM 861 C CA . ASP B 1 10 ? -0.966 -38.875 -11.492 1 70.25 10 ASP B CA 1
ATOM 862 C C . ASP B 1 10 ? -0.179 -38.156 -10.406 1 70.25 10 ASP B C 1
ATOM 864 O O . ASP B 1 10 ? -0.593 -37.094 -9.93 1 70.25 10 ASP B O 1
ATOM 868 N N . ASP B 1 11 ? 0.932 -38.812 -9.984 1 70.81 11 ASP B N 1
ATOM 869 C CA . ASP B 1 11 ? 1.765 -38.156 -8.977 1 70.81 11 ASP B CA 1
ATOM 870 C C . ASP B 1 11 ? 2.273 -36.812 -9.461 1 70.81 11 ASP B C 1
ATOM 872 O O . ASP B 1 11 ? 2.289 -35.844 -8.703 1 70.81 11 ASP B O 1
ATOM 876 N N . ARG B 1 12 ? 2.699 -36.719 -10.766 1 71.5 12 ARG B N 1
ATOM 877 C CA . ARG B 1 12 ? 3.178 -35.469 -11.328 1 71.5 12 ARG B CA 1
ATOM 878 C C . ARG B 1 12 ? 2.061 -34.438 -11.391 1 71.5 12 ARG B C 1
ATOM 880 O O . ARG B 1 12 ? 2.285 -33.25 -11.117 1 71.5 12 ARG B O 1
ATOM 887 N N . THR B 1 13 ? 0.967 -34.938 -11.711 1 73.75 13 THR B N 1
ATOM 888 C CA . THR B 1 13 ? -0.174 -34.031 -11.805 1 73.75 13 THR B CA 1
ATOM 889 C C . THR B 1 13 ? -0.56 -33.5 -10.422 1 73.75 13 THR B C 1
ATOM 891 O O . THR B 1 13 ? -0.869 -32.312 -10.266 1 73.75 13 THR B O 1
ATOM 894 N N . MET B 1 14 ? -0.495 -34.344 -9.422 1 73 14 MET B N 1
ATOM 895 C CA . MET B 1 14 ? -0.835 -33.938 -8.07 1 73 14 MET B CA 1
ATOM 896 C C . MET B 1 14 ? 0.197 -32.969 -7.523 1 73 14 MET B C 1
ATOM 898 O O . MET B 1 14 ? -0.155 -32 -6.84 1 73 14 MET B O 1
ATOM 902 N N . ASN B 1 15 ? 1.468 -33.25 -7.812 1 79.38 15 ASN B N 1
ATOM 903 C CA . ASN B 1 15 ? 2.523 -32.344 -7.375 1 79.38 15 ASN B CA 1
ATOM 904 C C . ASN B 1 15 ? 2.408 -30.969 -8.047 1 79.38 15 ASN B C 1
ATOM 906 O O . ASN B 1 15 ? 2.6 -29.938 -7.402 1 79.38 15 ASN B O 1
ATOM 910 N N . LEU B 1 16 ? 2.047 -31.062 -9.344 1 80.44 16 LEU B N 1
ATOM 911 C CA . LEU B 1 16 ? 1.884 -29.812 -10.078 1 80.44 16 LEU B CA 1
ATOM 912 C C . LEU B 1 16 ? 0.697 -29.016 -9.547 1 80.44 16 LEU B C 1
ATOM 914 O O . LEU B 1 16 ? 0.763 -27.797 -9.445 1 80.44 16 LEU B O 1
ATOM 918 N N . MET B 1 17 ? -0.316 -29.766 -9.164 1 81.31 17 MET B N 1
ATOM 919 C CA . MET B 1 17 ? -1.5 -29.125 -8.617 1 81.31 17 MET B CA 1
ATOM 920 C C . MET B 1 17 ? -1.195 -28.484 -7.262 1 81.31 17 MET B C 1
ATOM 922 O O . MET B 1 17 ? -1.669 -27.391 -6.961 1 81.31 17 MET B O 1
ATOM 926 N N . ASP B 1 18 ? -0.421 -29.156 -6.574 1 89.5 18 ASP B N 1
ATOM 927 C CA . ASP B 1 18 ? -0.025 -28.625 -5.273 1 89.5 18 ASP B CA 1
ATOM 928 C C . ASP B 1 18 ? 0.85 -27.391 -5.422 1 89.5 18 ASP B C 1
ATOM 930 O O . ASP B 1 18 ? 0.659 -26.406 -4.711 1 89.5 18 ASP B O 1
ATOM 934 N N . ASP B 1 19 ? 1.801 -27.469 -6.344 1 91.88 19 ASP B N 1
ATOM 935 C CA . ASP B 1 19 ? 2.68 -26.328 -6.59 1 91.88 19 ASP B CA 1
ATOM 936 C C . ASP B 1 19 ? 1.884 -25.109 -7.055 1 91.88 19 ASP B C 1
ATOM 938 O O . ASP B 1 19 ? 2.141 -23.984 -6.613 1 91.88 19 ASP B O 1
ATOM 942 N N . LYS B 1 20 ? 1.003 -25.391 -7.914 1 90.25 20 LYS B N 1
ATOM 943 C CA . LYS B 1 20 ? 0.126 -24.344 -8.422 1 90.25 20 LYS B CA 1
ATOM 944 C C . LYS B 1 20 ? -0.698 -23.719 -7.293 1 90.25 20 LYS B C 1
ATOM 946 O O . LYS B 1 20 ? -0.773 -22.5 -7.172 1 90.25 20 LYS B O 1
ATOM 951 N N . ASP B 1 21 ? -1.313 -24.562 -6.523 1 92.44 21 ASP B N 1
ATOM 952 C CA . ASP B 1 21 ? -2.129 -24.078 -5.414 1 92.44 21 ASP B CA 1
ATOM 953 C C . ASP B 1 21 ? -1.291 -23.266 -4.434 1 92.44 21 ASP B C 1
ATOM 955 O O . ASP B 1 21 ? -1.738 -22.219 -3.943 1 92.44 21 ASP B O 1
ATOM 959 N N . ILE B 1 22 ? -0.136 -23.688 -4.137 1 94.88 22 ILE B N 1
ATOM 960 C CA . ILE B 1 22 ? 0.756 -23 -3.213 1 94.88 22 ILE B CA 1
ATOM 961 C C . ILE B 1 22 ? 1.146 -21.641 -3.795 1 94.88 22 ILE B C 1
ATOM 963 O O . ILE B 1 22 ? 1.129 -20.625 -3.092 1 94.88 22 ILE B O 1
ATOM 967 N N . ALA B 1 23 ? 1.5 -21.625 -5.062 1 94.19 23 ALA B N 1
ATOM 968 C CA . ALA B 1 23 ? 1.894 -20.375 -5.715 1 94.19 23 ALA B CA 1
ATOM 969 C C . ALA B 1 23 ? 0.757 -19.359 -5.688 1 94.19 23 ALA B C 1
ATOM 971 O O . ALA B 1 23 ? 0.961 -18.203 -5.32 1 94.19 23 ALA B O 1
ATOM 972 N N . LEU B 1 24 ? -0.419 -19.859 -6.008 1 91.69 24 LEU B N 1
ATOM 973 C CA . LEU B 1 24 ? -1.572 -18.953 -6.051 1 91.69 24 LEU B CA 1
ATOM 974 C C . LEU B 1 24 ? -1.941 -18.484 -4.648 1 91.69 24 LEU B C 1
ATOM 976 O O . LEU B 1 24 ? -2.312 -17.312 -4.465 1 91.69 24 LEU B O 1
ATOM 980 N N . SER B 1 25 ? -1.849 -19.359 -3.691 1 94.5 25 SER B N 1
ATOM 981 C CA . SER B 1 25 ? -2.092 -18.953 -2.309 1 94.5 25 SER B CA 1
ATOM 982 C C . SER B 1 25 ? -1.051 -17.953 -1.832 1 94.5 25 SER B C 1
ATOM 984 O O . SER B 1 25 ? -1.377 -17 -1.107 1 94.5 25 SER B O 1
ATOM 986 N N . SER B 1 26 ? 0.166 -18.141 -2.225 1 95.88 26 SER B N 1
ATOM 987 C CA . SER B 1 26 ? 1.245 -17.234 -1.873 1 95.88 26 SER B CA 1
ATOM 988 C C . SER B 1 26 ? 1.025 -15.852 -2.492 1 95.88 26 SER B C 1
ATOM 990 O O . SER B 1 26 ? 1.303 -14.828 -1.86 1 95.88 26 SER B O 1
ATOM 992 N N . LEU B 1 27 ? 0.5 -15.781 -3.695 1 93.56 27 LEU B N 1
ATOM 993 C CA . LEU B 1 27 ? 0.167 -14.516 -4.336 1 93.56 27 LEU B CA 1
ATOM 994 C C . LEU B 1 27 ? -0.896 -13.766 -3.539 1 93.56 27 LEU B C 1
ATOM 996 O O . LEU B 1 27 ? -0.771 -12.562 -3.307 1 93.56 27 LEU B O 1
ATOM 1000 N N . THR B 1 28 ? -1.89 -14.547 -3.145 1 93.12 28 THR B N 1
ATOM 1001 C CA . THR B 1 28 ? -2.953 -13.953 -2.342 1 93.12 28 THR B CA 1
ATOM 1002 C C . THR B 1 28 ? -2.404 -13.422 -1.021 1 93.12 28 THR B C 1
ATOM 1004 O O . THR B 1 28 ? -2.729 -12.305 -0.613 1 93.12 28 THR B O 1
ATOM 1007 N N . ALA B 1 29 ? -1.575 -14.219 -0.377 1 95.56 29 ALA B N 1
ATOM 1008 C CA . ALA B 1 29 ? -0.958 -13.812 0.881 1 95.56 29 ALA B CA 1
ATOM 1009 C C . ALA B 1 29 ? -0.095 -12.57 0.689 1 95.56 29 ALA B C 1
ATOM 1011 O O . ALA B 1 29 ? -0.118 -11.656 1.518 1 95.56 29 ALA B O 1
ATOM 1012 N N . SER B 1 30 ? 0.718 -12.508 -0.363 1 96.56 30 SER B N 1
ATOM 1013 C CA . SER B 1 30 ? 1.584 -11.359 -0.614 1 96.56 30 SER B CA 1
ATOM 1014 C C . SER B 1 30 ? 0.77 -10.094 -0.846 1 96.56 30 SER B C 1
ATOM 1016 O O . SER B 1 30 ? 1.15 -9.008 -0.39 1 96.56 30 SER B O 1
ATOM 1018 N N . LYS B 1 31 ? -0.349 -10.188 -1.573 1 93.81 31 LYS B N 1
ATOM 1019 C CA . LYS B 1 31 ? -1.239 -9.039 -1.74 1 93.81 31 LYS B CA 1
ATOM 1020 C C . LYS B 1 31 ? -1.748 -8.539 -0.393 1 93.81 31 LYS B C 1
ATOM 1022 O O . LYS B 1 31 ? -1.814 -7.332 -0.16 1 93.81 31 LYS B O 1
ATOM 1027 N N . ALA B 1 32 ? -2.176 -9.453 0.432 1 93.94 32 ALA B N 1
ATOM 1028 C CA . ALA B 1 32 ? -2.645 -9.086 1.766 1 93.94 32 ALA B CA 1
ATOM 1029 C C . ALA B 1 32 ? -1.542 -8.391 2.561 1 93.94 32 ALA B C 1
ATOM 1031 O O . ALA B 1 32 ? -1.793 -7.395 3.24 1 93.94 32 ALA B O 1
ATOM 1032 N N . ASP B 1 33 ? -0.32 -8.891 2.486 1 97 33 ASP B N 1
ATOM 1033 C CA . ASP B 1 33 ? 0.82 -8.297 3.174 1 97 33 ASP B CA 1
ATOM 1034 C C . ASP B 1 33 ? 1.077 -6.871 2.678 1 97 33 ASP B C 1
ATOM 1036 O O . ASP B 1 33 ? 1.327 -5.965 3.475 1 97 33 ASP B O 1
ATOM 1040 N N . ILE B 1 34 ? 1.103 -6.648 1.358 1 97 34 ILE B N 1
ATOM 1041 C CA . ILE B 1 34 ? 1.299 -5.332 0.764 1 97 34 ILE B CA 1
ATOM 1042 C C . ILE B 1 34 ? 0.249 -4.363 1.3 1 97 34 ILE B C 1
ATOM 1044 O O . ILE B 1 34 ? 0.577 -3.248 1.714 1 97 34 ILE B O 1
ATOM 1048 N N . SER B 1 35 ? -1.017 -4.828 1.318 1 95.25 35 SER B N 1
ATOM 1049 C CA . SER B 1 35 ? -2.105 -4.004 1.833 1 95.25 35 SER B CA 1
ATOM 1050 C C . SER B 1 35 ? -1.892 -3.66 3.303 1 95.25 35 SER B C 1
ATOM 1052 O O . SER B 1 35 ? -2.023 -2.502 3.701 1 95.25 35 SER B O 1
ATOM 1054 N N . LEU B 1 36 ? -1.54 -4.633 4.086 1 94.44 36 LEU B N 1
ATOM 1055 C CA . LEU B 1 36 ? -1.355 -4.445 5.523 1 94.44 36 LEU B CA 1
ATOM 1056 C C . LEU B 1 36 ? -0.193 -3.498 5.801 1 94.44 36 LEU B C 1
ATOM 1058 O O . LEU B 1 36 ? -0.315 -2.584 6.621 1 94.44 36 LEU B O 1
ATOM 1062 N N . LEU B 1 37 ? 0.943 -3.715 5.164 1 96.56 37 LEU B N 1
ATOM 1063 C CA . LEU B 1 37 ? 2.117 -2.871 5.367 1 96.56 37 LEU B CA 1
ATOM 1064 C C . LEU B 1 37 ? 1.831 -1.434 4.945 1 96.56 37 LEU B C 1
ATOM 1066 O O . LEU B 1 37 ? 2.24 -0.491 5.629 1 96.56 37 LEU B O 1
ATOM 1070 N N . SER B 1 38 ? 1.141 -1.271 3.768 1 96.75 38 SER B N 1
ATOM 1071 C CA . SER B 1 38 ? 0.796 0.069 3.299 1 96.75 38 SER B CA 1
ATOM 1072 C C . SER B 1 38 ? -0.065 0.806 4.32 1 96.75 38 SER B C 1
ATOM 1074 O O . SER B 1 38 ? 0.135 1.998 4.562 1 96.75 38 SER B O 1
ATOM 1076 N N . LYS B 1 39 ? -1.03 0.137 4.969 1 93.56 39 LYS B N 1
ATOM 1077 C CA . LYS B 1 39 ? -1.874 0.745 5.992 1 93.56 39 LYS B CA 1
ATOM 1078 C C . LYS B 1 39 ? -1.055 1.127 7.223 1 93.56 39 LYS B C 1
ATOM 1080 O O . LYS B 1 39 ? -1.22 2.219 7.77 1 93.56 39 LYS B O 1
ATOM 1085 N N . ALA B 1 40 ? -0.137 0.264 7.672 1 94.12 40 ALA B N 1
ATOM 1086 C CA . ALA B 1 40 ? 0.71 0.506 8.836 1 94.12 40 ALA B CA 1
ATOM 1087 C C . ALA B 1 40 ? 1.612 1.716 8.617 1 94.12 40 ALA B C 1
ATOM 1089 O O . ALA B 1 40 ? 1.816 2.521 9.531 1 94.12 40 ALA B O 1
ATOM 1090 N N . ILE B 1 41 ? 2.09 1.841 7.438 1 95.75 41 ILE B N 1
ATOM 1091 C CA . ILE B 1 41 ? 2.99 2.938 7.098 1 95.75 41 ILE B CA 1
ATOM 1092 C C . ILE B 1 41 ? 2.271 4.27 7.281 1 95.75 41 ILE B C 1
ATOM 1094 O O . ILE B 1 41 ? 2.836 5.215 7.84 1 95.75 41 ILE B O 1
ATOM 1098 N N . GLY B 1 42 ? 0.993 4.391 6.84 1 92.31 42 GLY B N 1
ATOM 1099 C CA . GLY B 1 42 ? 0.219 5.617 6.953 1 92.31 42 GLY B CA 1
ATOM 1100 C C . GLY B 1 42 ? -0.021 6.043 8.391 1 92.31 42 GLY B C 1
ATOM 1101 O O . GLY B 1 42 ? -0.325 7.207 8.656 1 92.31 42 GLY B O 1
ATOM 1102 N N . GLU B 1 43 ? 0.24 5.133 9.312 1 90 43 GLU B N 1
ATOM 1103 C CA . GLU B 1 43 ? -0.033 5.41 10.719 1 90 43 GLU B CA 1
ATOM 1104 C C . GLU B 1 43 ? 1.261 5.605 11.508 1 90 43 GLU B C 1
ATOM 1106 O O . GLU B 1 43 ? 1.232 6.031 12.664 1 90 43 GLU B O 1
ATOM 1111 N N . ALA B 1 44 ? 2.367 5.316 10.961 1 90.94 44 ALA B N 1
ATOM 1112 C CA . ALA B 1 44 ? 3.648 5.371 11.656 1 90.94 44 ALA B CA 1
ATOM 1113 C C . ALA B 1 44 ? 4.145 6.809 11.781 1 90.94 44 ALA B C 1
ATOM 1115 O O . ALA B 1 44 ? 4.152 7.555 10.797 1 90.94 44 ALA B O 1
ATOM 1116 N N . THR B 1 45 ? 4.562 7.18 13.008 1 86.75 45 THR B N 1
ATOM 1117 C CA . THR B 1 45 ? 5.078 8.523 13.234 1 86.75 45 THR B CA 1
ATOM 1118 C C . THR B 1 45 ? 6.574 8.492 13.523 1 86.75 45 THR B C 1
ATOM 1120 O O . THR B 1 45 ? 7.262 9.508 13.391 1 86.75 45 THR B O 1
ATOM 1123 N N . ASN B 1 46 ? 7.098 7.406 13.906 1 90.56 46 ASN B N 1
ATOM 1124 C CA . ASN B 1 46 ? 8.516 7.211 14.18 1 90.56 46 ASN B CA 1
ATOM 1125 C C . ASN B 1 46 ? 9.312 6.996 12.891 1 90.56 46 ASN B C 1
ATOM 1127 O O . ASN B 1 46 ? 8.992 6.102 12.102 1 90.56 46 ASN B O 1
ATOM 1131 N N . PRO B 1 47 ? 10.359 7.867 12.625 1 92.81 47 PRO B N 1
ATOM 1132 C CA . PRO B 1 47 ? 11.102 7.785 11.367 1 92.81 47 PRO B CA 1
ATOM 1133 C C . PRO B 1 47 ? 11.766 6.426 11.156 1 92.81 47 PRO B C 1
ATOM 1135 O O . PRO B 1 47 ? 11.828 5.93 10.031 1 92.81 47 PRO B O 1
ATOM 1138 N N . GLN B 1 48 ? 12.258 5.867 12.203 1 94.75 48 GLN B N 1
ATOM 1139 C CA . GLN B 1 48 ? 12.891 4.562 12.07 1 94.75 48 GLN B CA 1
ATOM 1140 C C . GLN B 1 48 ? 11.875 3.486 11.711 1 94.75 48 GLN B C 1
ATOM 1142 O O . GLN B 1 48 ? 12.141 2.621 10.875 1 94.75 48 GLN B O 1
ATOM 1147 N N . LEU B 1 49 ? 10.727 3.496 12.375 1 94.31 49 LEU B N 1
ATOM 1148 C CA . LEU B 1 49 ? 9.641 2.572 12.07 1 94.31 49 LEU B CA 1
ATOM 1149 C C . LEU B 1 49 ? 9.141 2.775 10.641 1 94.31 49 LEU B C 1
ATOM 1151 O O . LEU B 1 49 ? 8.93 1.807 9.906 1 94.31 49 LEU B O 1
ATOM 1155 N N . ARG B 1 50 ? 8.953 4.062 10.227 1 95.75 50 ARG B N 1
ATOM 1156 C CA . ARG B 1 50 ? 8.555 4.395 8.859 1 95.75 50 ARG B CA 1
ATOM 1157 C C . ARG B 1 50 ? 9.508 3.773 7.844 1 95.75 50 ARG B C 1
ATOM 1159 O O . ARG B 1 50 ? 9.062 3.16 6.867 1 95.75 50 ARG B O 1
ATOM 1166 N N . GLN B 1 51 ? 10.742 3.904 8.102 1 97.06 51 GLN B N 1
ATOM 1167 C CA . GLN B 1 51 ? 11.75 3.375 7.188 1 97.06 51 GLN B CA 1
ATOM 1168 C C . GLN B 1 51 ? 11.703 1.851 7.145 1 97.06 51 GLN B C 1
ATOM 1170 O O . GLN B 1 51 ? 11.805 1.251 6.07 1 97.06 51 GLN B O 1
ATOM 1175 N N . MET B 1 52 ? 11.617 1.244 8.297 1 97.56 52 MET B N 1
ATOM 1176 C CA . MET B 1 52 ? 11.57 -0.213 8.367 1 97.56 52 MET B CA 1
ATOM 1177 C C . MET B 1 52 ? 10.359 -0.756 7.625 1 97.56 52 MET B C 1
ATOM 1179 O O . MET B 1 52 ? 10.477 -1.69 6.828 1 97.56 52 MET B O 1
ATOM 1183 N N . LEU B 1 53 ? 9.164 -0.188 7.918 1 97.31 53 LEU B N 1
ATOM 1184 C CA . LEU B 1 53 ? 7.93 -0.629 7.27 1 97.31 53 LEU B CA 1
ATOM 1185 C C . LEU B 1 53 ? 8 -0.402 5.762 1 97.31 53 LEU B C 1
ATOM 1187 O O . LEU B 1 53 ? 7.566 -1.252 4.984 1 97.31 53 LEU B O 1
ATOM 1191 N N . THR B 1 54 ? 8.531 0.759 5.285 1 98.31 54 THR B N 1
ATOM 1192 C CA . THR B 1 54 ? 8.664 1.053 3.863 1 98.31 54 THR B CA 1
ATOM 1193 C C . THR B 1 54 ? 9.602 0.048 3.191 1 98.31 54 THR B C 1
ATOM 1195 O O . THR B 1 54 ? 9.305 -0.444 2.1 1 98.31 54 THR B O 1
ATOM 1198 N N . SER B 1 55 ? 10.688 -0.274 3.828 1 98.56 55 SER B N 1
ATOM 1199 C CA . SER B 1 55 ? 11.617 -1.266 3.289 1 98.56 55 SER B CA 1
ATOM 1200 C C . SER B 1 55 ? 10.953 -2.633 3.166 1 98.56 55 SER B C 1
ATOM 1202 O O . SER B 1 55 ? 11.125 -3.324 2.158 1 98.56 55 SER B O 1
ATOM 1204 N N . GLN B 1 56 ? 10.281 -3.051 4.238 1 98.38 56 GLN B N 1
ATOM 1205 C CA . GLN B 1 56 ? 9.57 -4.324 4.207 1 98.38 56 GLN B CA 1
ATOM 1206 C C . GLN B 1 56 ? 8.516 -4.344 3.102 1 98.38 56 GLN B C 1
ATOM 1208 O O . GLN B 1 56 ? 8.359 -5.348 2.406 1 98.38 56 GLN B O 1
ATOM 1213 N N . LEU B 1 57 ? 7.75 -3.254 2.949 1 98.5 57 LEU B N 1
ATOM 1214 C CA . LEU B 1 57 ? 6.762 -3.141 1.883 1 98.5 57 LEU B CA 1
ATOM 1215 C C . LEU B 1 57 ? 7.406 -3.34 0.517 1 98.5 57 LEU B C 1
ATOM 1217 O O . LEU B 1 57 ? 6.93 -4.141 -0.291 1 98.5 57 LEU B O 1
ATOM 1221 N N . ASN B 1 58 ? 8.508 -2.633 0.274 1 98.56 58 ASN B N 1
ATOM 1222 C CA . ASN B 1 58 ? 9.172 -2.732 -1.021 1 98.56 58 ASN B CA 1
ATOM 1223 C C . ASN B 1 58 ? 9.711 -4.141 -1.268 1 98.56 58 ASN B C 1
ATOM 1225 O O . ASN B 1 58 ? 9.68 -4.633 -2.396 1 98.56 58 ASN B O 1
ATOM 1229 N N . SER B 1 59 ? 10.203 -4.812 -0.239 1 98.69 59 SER B N 1
ATOM 1230 C CA . SER B 1 59 ? 10.625 -6.203 -0.368 1 98.69 59 SER B CA 1
ATOM 1231 C C . SER B 1 59 ? 9.453 -7.105 -0.737 1 98.69 59 SER B C 1
ATOM 1233 O O . SER B 1 59 ? 9.586 -7.98 -1.597 1 98.69 59 SER B O 1
ATOM 1235 N N . CYS B 1 60 ? 8.328 -6.895 -0.05 1 98.5 60 CYS B N 1
ATOM 1236 C CA . CYS B 1 60 ? 7.129 -7.676 -0.335 1 98.5 60 CYS B CA 1
ATOM 1237 C C . CYS B 1 60 ? 6.66 -7.449 -1.768 1 98.5 60 CYS B C 1
ATOM 1239 O O . CYS B 1 60 ? 6.273 -8.398 -2.455 1 98.5 60 CYS B O 1
ATOM 1241 N N . ILE B 1 61 ? 6.691 -6.23 -2.23 1 98.31 61 ILE B N 1
ATOM 1242 C CA . ILE B 1 61 ? 6.297 -5.906 -3.598 1 98.31 61 ILE B CA 1
ATOM 1243 C C . ILE B 1 61 ? 7.207 -6.633 -4.586 1 98.31 61 ILE B C 1
ATOM 1245 O O . ILE B 1 61 ? 6.727 -7.25 -5.539 1 98.31 61 ILE B O 1
ATOM 1249 N N . ASN B 1 62 ? 8.453 -6.598 -4.352 1 98.06 62 ASN B N 1
ATOM 1250 C CA . ASN B 1 62 ? 9.406 -7.281 -5.223 1 98.06 62 ASN B CA 1
ATOM 1251 C C . ASN B 1 62 ? 9.156 -8.789 -5.258 1 98.06 62 ASN B C 1
ATOM 1253 O O . ASN B 1 62 ? 9.164 -9.398 -6.328 1 98.06 62 ASN B O 1
ATOM 1257 N N . ASP B 1 63 ? 8.93 -9.375 -4.078 1 98.12 63 ASP B N 1
ATOM 1258 C CA . ASP B 1 63 ? 8.641 -10.805 -4.004 1 98.12 63 ASP B CA 1
ATOM 1259 C C . ASP B 1 63 ? 7.34 -11.141 -4.73 1 98.12 63 ASP B C 1
ATOM 1261 O O . ASP B 1 63 ? 7.246 -12.172 -5.398 1 98.12 63 ASP B O 1
ATOM 1265 N N . HIS B 1 64 ? 6.336 -10.32 -4.547 1 97.25 64 HIS B N 1
ATOM 1266 C CA . HIS B 1 64 ? 5.074 -10.492 -5.25 1 97.25 64 HIS B CA 1
ATOM 1267 C C . HIS B 1 64 ? 5.281 -10.5 -6.762 1 97.25 64 HIS B C 1
ATOM 1269 O O . HIS B 1 64 ? 4.727 -11.344 -7.469 1 97.25 64 HIS B O 1
ATOM 1275 N N . PHE B 1 65 ? 6.121 -9.562 -7.285 1 96.69 65 PHE B N 1
ATOM 1276 C CA . PHE B 1 65 ? 6.395 -9.492 -8.719 1 96.69 65 PHE B CA 1
ATOM 1277 C C . PHE B 1 65 ? 7.086 -10.766 -9.203 1 96.69 65 PHE B C 1
ATOM 1279 O O . PHE B 1 65 ? 6.707 -11.328 -10.227 1 96.69 65 PHE B O 1
ATOM 1286 N N . LYS B 1 66 ? 8.062 -11.211 -8.469 1 97.44 66 LYS B N 1
ATOM 1287 C CA . LYS B 1 66 ? 8.758 -12.438 -8.836 1 97.44 66 LYS B CA 1
ATOM 1288 C C . LYS B 1 66 ? 7.793 -13.625 -8.883 1 97.44 66 LYS B C 1
ATOM 1290 O O . LYS B 1 66 ? 7.816 -14.406 -9.836 1 97.44 66 LYS B O 1
ATOM 1295 N N . LEU B 1 67 ? 7.012 -13.734 -7.863 1 95.94 67 LEU B N 1
ATOM 1296 C CA . LEU B 1 67 ? 6.031 -14.812 -7.781 1 95.94 67 LEU B CA 1
ATOM 1297 C C . LEU B 1 67 ? 5.027 -14.719 -8.93 1 95.94 67 LEU B C 1
ATOM 1299 O O . LEU B 1 67 ? 4.688 -15.734 -9.539 1 95.94 67 LEU B O 1
ATOM 1303 N N . SER B 1 68 ? 4.539 -13.562 -9.203 1 93.75 68 SER B N 1
ATOM 1304 C CA . SER B 1 68 ? 3.611 -13.336 -10.305 1 93.75 68 SER B CA 1
ATOM 1305 C C . SER B 1 68 ? 4.219 -13.766 -11.641 1 93.75 68 SER B C 1
ATOM 1307 O O . SER B 1 68 ? 3.551 -14.398 -12.453 1 93.75 68 SER B O 1
ATOM 1309 N N . ASP B 1 69 ? 5.461 -13.438 -11.836 1 94.19 69 ASP B N 1
ATOM 1310 C CA . ASP B 1 69 ? 6.148 -13.828 -13.062 1 94.19 69 ASP B CA 1
ATOM 1311 C C . ASP B 1 69 ? 6.227 -15.344 -13.195 1 94.19 69 ASP B C 1
ATOM 1313 O O . ASP B 1 69 ? 6.039 -15.891 -14.281 1 94.19 69 ASP B O 1
ATOM 1317 N N . ILE B 1 70 ? 6.492 -16 -12.102 1 94 70 ILE B N 1
ATOM 1318 C CA . ILE B 1 70 ? 6.562 -17.469 -12.094 1 94 70 ILE B CA 1
ATOM 1319 C C . ILE B 1 70 ? 5.199 -18.047 -12.469 1 94 70 ILE B C 1
ATOM 1321 O O . ILE B 1 70 ? 5.109 -18.922 -13.328 1 94 70 ILE B O 1
ATOM 1325 N N . VAL B 1 71 ? 4.113 -17.609 -11.789 1 92.5 71 VAL B N 1
ATOM 1326 C CA . VAL B 1 71 ? 2.76 -18.094 -12.016 1 92.5 71 VAL B CA 1
ATOM 1327 C C . VAL B 1 71 ? 2.361 -17.859 -13.477 1 92.5 71 VAL B C 1
ATOM 1329 O O . VAL B 1 71 ? 1.773 -18.75 -14.109 1 92.5 71 VAL B O 1
ATOM 1332 N N . ILE B 1 72 ? 2.688 -16.719 -14.07 1 89.44 72 ILE B N 1
ATOM 1333 C CA . ILE B 1 72 ? 2.381 -16.375 -15.453 1 89.44 72 ILE B CA 1
ATOM 1334 C C . ILE B 1 72 ? 3.178 -17.281 -16.391 1 89.44 72 ILE B C 1
ATOM 1336 O O . ILE B 1 72 ? 2.619 -17.875 -17.312 1 89.44 72 ILE B O 1
ATOM 1340 N N . SER B 1 73 ? 4.461 -17.422 -16.172 1 91.62 73 SER B N 1
ATOM 1341 C CA . SER B 1 73 ? 5.348 -18.188 -17.047 1 91.62 73 SER B CA 1
ATOM 1342 C C . SER B 1 73 ? 4.953 -19.656 -17.062 1 91.62 73 SER B C 1
ATOM 1344 O O . SER B 1 73 ? 5.098 -20.328 -18.094 1 91.62 73 SER B O 1
ATOM 1346 N N . LYS B 1 74 ? 4.344 -20.172 -15.977 1 92.06 74 LYS B N 1
ATOM 1347 C CA . LYS B 1 74 ? 3.951 -21.578 -15.859 1 92.06 74 LYS B CA 1
ATOM 1348 C C . LYS B 1 74 ? 2.525 -21.781 -16.359 1 92.06 74 LYS B C 1
ATOM 1350 O O . LYS B 1 74 ? 2.053 -22.922 -16.438 1 92.06 74 LYS B O 1
ATOM 1355 N N . GLY B 1 75 ? 1.847 -20.719 -16.625 1 87.69 75 GLY B N 1
ATOM 1356 C CA . GLY B 1 75 ? 0.47 -20.828 -17.094 1 87.69 75 GLY B CA 1
ATOM 1357 C C . GLY B 1 75 ? -0.482 -21.312 -16.016 1 87.69 75 GLY B C 1
ATOM 1358 O O . GLY B 1 75 ? -1.428 -22.047 -16.297 1 87.69 75 GLY B O 1
ATOM 1359 N N . TRP B 1 76 ? -0.237 -21.094 -14.773 1 87.25 76 TRP B N 1
ATOM 1360 C CA . TRP B 1 76 ? -1 -21.609 -13.641 1 87.25 76 TRP B CA 1
ATOM 1361 C C . TRP B 1 76 ? -2.248 -20.766 -13.398 1 87.25 76 TRP B C 1
ATOM 1363 O O . TRP B 1 76 ? -3.004 -21.016 -12.453 1 87.25 76 TRP B O 1
ATOM 1373 N N . TYR B 1 77 ? -2.508 -19.719 -14.227 1 77.56 77 TYR B N 1
ATOM 1374 C CA . TYR B 1 77 ? -3.729 -18.938 -14.047 1 77.56 77 TYR B CA 1
ATOM 1375 C C . TYR B 1 77 ? -4.938 -19.688 -14.602 1 77.56 77 TYR B C 1
ATOM 1377 O O . TYR B 1 77 ? -4.844 -20.344 -15.633 1 77.56 77 TYR B O 1
ATOM 1385 N N . PRO B 1 78 ? -6.012 -19.828 -13.898 1 62.25 78 PRO B N 1
ATOM 1386 C CA . PRO B 1 78 ? -7.176 -20.516 -14.453 1 62.25 78 PRO B CA 1
ATOM 1387 C C . PRO B 1 78 ? -7.648 -19.922 -15.781 1 62.25 78 PRO B C 1
ATOM 1389 O O . PRO B 1 78 ? -7.414 -18.734 -16.047 1 62.25 78 PRO B O 1
ATOM 1392 N N . ALA B 1 79 ? -8.07 -20.703 -16.812 1 56.56 79 ALA B N 1
ATOM 1393 C CA . ALA B 1 79 ? -8.523 -20.438 -18.172 1 56.56 79 ALA B CA 1
ATOM 1394 C C . ALA B 1 79 ? -9.336 -19.141 -18.234 1 56.56 79 ALA B C 1
ATOM 1396 O O . ALA B 1 79 ? -9.188 -18.344 -19.172 1 56.56 79 ALA B O 1
ATOM 1397 N N . TYR B 1 80 ? -10.523 -19.078 -17.703 1 50.59 80 TYR B N 1
ATOM 1398 C CA . TYR B 1 80 ? -11.352 -17.875 -17.75 1 50.59 80 TYR B CA 1
ATOM 1399 C C . TYR B 1 80 ? -10.594 -16.672 -17.219 1 50.59 80 TYR B C 1
ATOM 1401 O O . TYR B 1 80 ? -11.062 -15.539 -17.328 1 50.59 80 TYR B O 1
ATOM 1409 N N . ALA B 1 81 ? -9.461 -16.859 -16.656 1 51.25 81 ALA B N 1
ATOM 1410 C CA . ALA B 1 81 ? -8.602 -15.828 -16.062 1 51.25 81 ALA B CA 1
ATOM 1411 C C . ALA B 1 81 ? -7.453 -15.477 -17 1 51.25 81 ALA B C 1
ATOM 1413 O O . ALA B 1 81 ? -6.359 -15.125 -16.547 1 51.25 81 ALA B O 1
ATOM 1414 N N . THR B 1 82 ? -7.598 -15.617 -18.25 1 47.22 82 THR B N 1
ATOM 1415 C CA . THR B 1 82 ? -6.438 -15.281 -19.062 1 47.22 82 THR B CA 1
ATOM 1416 C C . THR B 1 82 ? -5.758 -14.016 -18.547 1 47.22 82 THR B C 1
ATOM 1418 O O . THR B 1 82 ? -6.391 -13.188 -17.906 1 47.22 82 THR B O 1
ATOM 1421 N N . PRO B 1 83 ? -4.422 -14.039 -18.578 1 48.78 83 PRO B N 1
ATOM 1422 C CA . PRO B 1 83 ? -3.746 -12.797 -18.219 1 48.78 83 PRO B CA 1
ATOM 1423 C C . PRO B 1 83 ? -4.453 -11.562 -18.781 1 48.78 83 PRO B C 1
ATOM 1425 O O . PRO B 1 83 ? -4.551 -10.539 -18.094 1 48.78 83 PRO B O 1
ATOM 1428 N N . GLN B 1 84 ? -4.832 -11.695 -19.984 1 49.62 84 GLN B N 1
ATOM 1429 C CA . GLN B 1 84 ? -5.562 -10.602 -20.625 1 49.62 84 GLN B CA 1
ATOM 1430 C C . GLN B 1 84 ? -6.879 -10.32 -19.891 1 49.62 84 GLN B C 1
ATOM 1432 O O . GLN B 1 84 ? -7.242 -9.164 -19.688 1 49.62 84 GLN B O 1
ATOM 1437 N N . GLU B 1 85 ? -7.621 -11.352 -19.578 1 52.25 85 GLU B N 1
ATOM 1438 C CA . GLU B 1 85 ? -8.891 -11.148 -18.891 1 52.25 85 GLU B CA 1
ATOM 1439 C C . GLU B 1 85 ? -8.672 -10.742 -17.438 1 52.25 85 GLU B C 1
ATOM 1441 O O . GLU B 1 85 ? -9.422 -9.93 -16.906 1 52.25 85 GLU B O 1
ATOM 1446 N N . GLN B 1 86 ? -7.73 -11.203 -16.797 1 50.56 86 GLN B N 1
ATOM 1447 C CA . GLN B 1 86 ? -7.332 -10.734 -15.469 1 50.56 86 GLN B CA 1
ATOM 1448 C C . GLN B 1 86 ? -6.898 -9.273 -15.516 1 50.56 86 GLN B C 1
ATOM 1450 O O . GLN B 1 86 ? -7.23 -8.492 -14.617 1 50.56 86 GLN B O 1
ATOM 1455 N N . LEU B 1 87 ? -6.105 -9.047 -16.469 1 51.12 87 LEU B N 1
ATOM 1456 C CA . LEU B 1 87 ? -5.766 -7.645 -16.672 1 51.12 87 LEU B CA 1
ATOM 1457 C C . LEU B 1 87 ? -7.023 -6.805 -16.875 1 51.12 87 LEU B C 1
ATOM 1459 O O . LEU B 1 87 ? -7.137 -5.707 -16.328 1 51.12 87 LEU B O 1
ATOM 1463 N N . ARG B 1 88 ? -7.922 -7.309 -17.656 1 52.28 88 ARG B N 1
ATOM 1464 C CA . ARG B 1 88 ? -9.195 -6.633 -17.875 1 52.28 88 ARG B CA 1
ATOM 1465 C C . ARG B 1 88 ? -10.008 -6.57 -16.578 1 52.28 88 ARG B C 1
ATOM 1467 O O . ARG B 1 88 ? -10.578 -5.531 -16.25 1 52.28 88 ARG B O 1
ATOM 1474 N N . ASN B 1 89 ? -10.055 -7.594 -15.906 1 52.78 89 ASN B N 1
ATOM 1475 C CA . ASN B 1 89 ? -10.758 -7.617 -14.625 1 52.78 89 ASN B CA 1
ATOM 1476 C C . ASN B 1 89 ? -10.094 -6.707 -13.602 1 52.78 89 ASN B C 1
ATOM 1478 O O . ASN B 1 89 ? -10.766 -6.043 -12.82 1 52.78 89 ASN B O 1
ATOM 1482 N N . ASP B 1 90 ? -8.867 -6.754 -13.555 1 50.72 90 ASP B N 1
ATOM 1483 C CA . ASP B 1 90 ? -8.125 -5.863 -12.672 1 50.72 90 ASP B CA 1
ATOM 1484 C C . ASP B 1 90 ? -8.32 -4.402 -13.062 1 50.72 90 ASP B C 1
ATOM 1486 O O . ASP B 1 90 ? -8.469 -3.535 -12.195 1 50.72 90 ASP B O 1
ATOM 1490 N N . LEU B 1 91 ? -8.195 -4.195 -14.328 1 51.56 91 LEU B N 1
ATOM 1491 C CA . LEU B 1 91 ? -8.508 -2.852 -14.805 1 51.56 91 LEU B CA 1
ATOM 1492 C C . LEU B 1 91 ? -9.945 -2.48 -14.469 1 51.56 91 LEU B C 1
ATOM 1494 O O . LEU B 1 91 ? -10.227 -1.349 -14.062 1 51.56 91 LEU B O 1
ATOM 1498 N N . THR B 1 92 ? -10.742 -3.426 -14.594 1 53.47 92 THR B N 1
ATOM 1499 C CA . THR B 1 92 ? -12.133 -3.193 -14.211 1 53.47 92 THR B CA 1
ATOM 1500 C C . THR B 1 92 ? -12.258 -3.029 -12.703 1 53.47 92 THR B C 1
ATOM 1502 O O . THR B 1 92 ? -13.047 -2.211 -12.227 1 53.47 92 THR B O 1
ATOM 1505 N N . LYS B 1 93 ? -11.609 -3.805 -12.023 1 50.28 93 LYS B N 1
ATOM 1506 C CA . LYS B 1 93 ? -11.625 -3.639 -10.578 1 50.28 93 LYS B CA 1
ATOM 1507 C C . LYS B 1 93 ? -10.922 -2.348 -10.164 1 50.28 93 LYS B C 1
ATOM 1509 O O . LYS B 1 93 ? -11.383 -1.649 -9.258 1 50.28 93 LYS B O 1
ATOM 1514 N N . ALA B 1 94 ? -9.797 -2.162 -10.742 1 47.72 94 ALA B N 1
ATOM 1515 C CA . ALA B 1 94 ? -9.133 -0.886 -10.5 1 47.72 94 ALA B CA 1
ATOM 1516 C C . ALA B 1 94 ? -10.055 0.286 -10.82 1 47.72 94 ALA B C 1
ATOM 1518 O O . ALA B 1 94 ? -10.094 1.274 -10.086 1 47.72 94 ALA B O 1
ATOM 1519 N N . GLU B 1 95 ? -10.703 0.095 -11.875 1 52.56 95 GLU B N 1
ATOM 1520 C CA . GLU B 1 95 ? -11.711 1.099 -12.195 1 52.56 95 GLU B CA 1
ATOM 1521 C C . GLU B 1 95 ? -12.789 1.163 -11.117 1 52.56 95 GLU B C 1
ATOM 1523 O O . GLU B 1 95 ? -13.258 2.248 -10.766 1 52.56 95 GLU B O 1
ATOM 1528 N N . LYS B 1 96 ? -13.109 0.006 -10.695 1 51.28 96 LYS B N 1
ATOM 1529 C CA . LYS B 1 96 ? -14.133 0.019 -9.656 1 51.28 96 LYS B CA 1
ATOM 1530 C C . LYS B 1 96 ? -13.586 0.606 -8.359 1 51.28 96 LYS B C 1
ATOM 1532 O O . LYS B 1 96 ? -14.297 1.32 -7.645 1 51.28 96 LYS B O 1
ATOM 1537 N N . VAL B 1 97 ? -12.43 0.223 -8.062 1 50.88 97 VAL B N 1
ATOM 1538 C CA . VAL B 1 97 ? -11.82 0.741 -6.844 1 50.88 97 VAL B CA 1
ATOM 1539 C C . VAL B 1 97 ? -11.711 2.262 -6.922 1 50.88 97 VAL B C 1
ATOM 1541 O O . VAL B 1 97 ? -11.961 2.961 -5.938 1 50.88 97 VAL B O 1
ATOM 1544 N N . ILE B 1 98 ? -11.516 2.795 -8.047 1 50.5 98 ILE B N 1
ATOM 1545 C CA . ILE B 1 98 ? -11.461 4.242 -8.227 1 50.5 98 ILE B CA 1
ATOM 1546 C C . ILE B 1 98 ? -12.859 4.836 -8.078 1 50.5 98 ILE B C 1
ATOM 1548 O O . ILE B 1 98 ? -13.031 5.891 -7.461 1 50.5 98 ILE B O 1
ATOM 1552 N N . LYS B 1 99 ? -13.828 4.094 -8.531 1 51.94 99 LYS B N 1
ATOM 1553 C CA . LYS B 1 99 ? -15.18 4.633 -8.5 1 51.94 99 LYS B CA 1
ATOM 1554 C C . LYS B 1 99 ? -15.797 4.508 -7.109 1 51.94 99 LYS B C 1
ATOM 1556 O O . LYS B 1 99 ? -16.719 5.242 -6.762 1 51.94 99 LYS B O 1
ATOM 1561 N N . GLU B 1 100 ? -15.438 3.498 -6.375 1 46.47 100 GLU B N 1
ATOM 1562 C CA . GLU B 1 100 ? -16.109 3.289 -5.102 1 46.47 100 GLU B CA 1
ATOM 1563 C C . GLU B 1 100 ? -15.547 4.203 -4.02 1 46.47 100 GLU B C 1
ATOM 1565 O O . GLU B 1 100 ? -16.172 4.391 -2.969 1 46.47 100 GLU B O 1
ATOM 1570 N N . GLU B 1 101 ? -14.477 4.781 -4.215 1 39.59 101 GLU B N 1
ATOM 1571 C CA . GLU B 1 101 ? -14.055 5.77 -3.223 1 39.59 101 GLU B CA 1
ATOM 1572 C C . GLU B 1 101 ? -14.594 7.152 -3.555 1 39.59 101 GLU B C 1
ATOM 1574 O O . GLU B 1 101 ? -14.789 7.484 -4.727 1 39.59 101 GLU B O 1
#

Secondary structure (DSSP, 8-state):
--HHHHHHHHHHHHHHHHHHHHHHHHHHHHHHHHHHHHHHHHH---HHHHHHHHHHHHHHHHHHHHHHHHHHHTT-S-GGG-HHHHHHHHHHHHHHHHHH-/--HHHHHHHHHHHHHHHHHHHHHHHHHHHHHHHHHHHHHHHHH---HHHHHHHHHHHHHHHHHHHHHHHHHHHTT-S-GGG-HHHHHHHHHHHHHHHHHH-

Nearest PDB structures (foldseek):
  4afl-assembly2_F  TM=5.879E-01  e=3.283E-01  Homo sapiens
  1sg2-assembly1_A  TM=5.349E-01  e=1.777E+00  Escherichia coli
  3na7-assembly1_A  TM=3.777E-01  e=5.636E-01  Helicobacter pylori NCTC 11638
  2qyw-assembly1_A  TM=7.20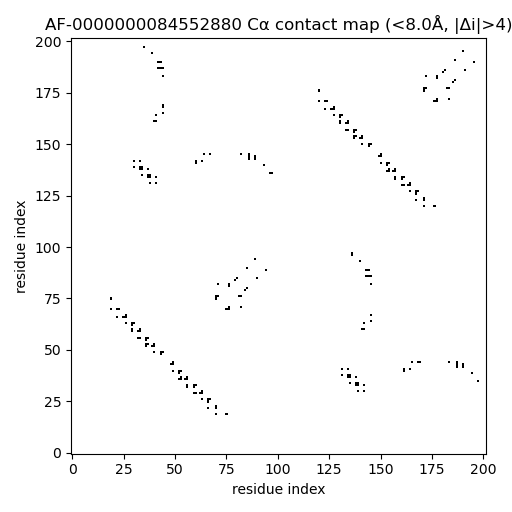6E-01  e=7.858E+00  Mus musculus
  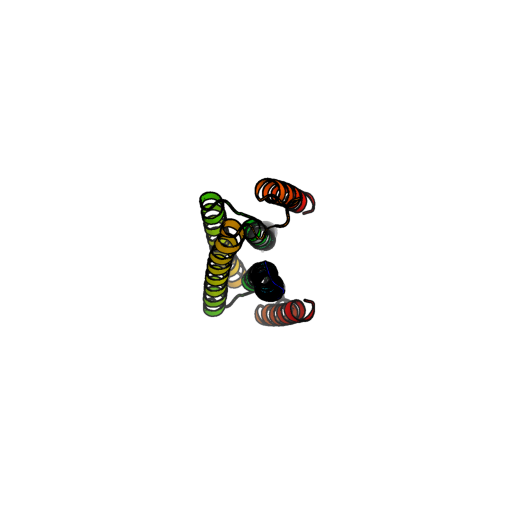4ilo-assembly1_A  TM=4.217E-01  e=3.493E+00  Chlamydia trachomatis L2/434/Bu

pLDDT: mean 79.98, std 18.84, range [39.47, 98.69]

InterPro domains:
  IPR012347 Ferritin-like [G3DSA:1.20.1260.10] (2-76)
  IPR012851 Spore coat protein CotF-like [PF07875] (18-80)
  IPR012851 Spore coat protein CotF-like [PTHR39183] (14-99)

Radius of gyration: 23.7 Å; Cα contacts (8 Å, |Δi|>4): 128; chains: 2; bounding box: 29×97×45 Å

Organism: NCBI:txid1418104